Protein AF-A0A423VP56-F1 (afdb_monomer_lite)

Sequence (211 aa):
MNRHFRGPAHGLPIESIESDYSKVLSWGFGVILKESWRARIIEDNLLLRKTYSFVQWRRDTRLLKAFIDRHKARVCRHLAMQGPPAYLQDGDLGSCARCPTDYYIHVDWERGIVKLDVYQQLGKCRSTGDWDWGAINHHARYTPRILVHEPGFIRHRWSIGDQVTIEPGGQWAGTIPSYDPGQTGHGPRFPPGQYPPDRSINEYSAVRKNF

Organism: NCBI:txid1230097

pLDDT: mean 78.58, std 19.21, range [34.0, 97.19]

Radius of gyration: 19.1 Å; chains: 1; bounding box: 56×44×53 Å

Structure (mmCIF, N/CA/C/O backbone):
data_AF-A0A423VP56-F1
#
_entry.id   AF-A0A423VP56-F1
#
loop_
_atom_site.group_PDB
_atom_site.id
_atom_site.type_symbol
_atom_site.label_atom_id
_atom_site.label_alt_id
_atom_site.label_comp_id
_atom_site.label_asym_id
_atom_site.label_entity_id
_atom_site.label_seq_id
_atom_site.pdbx_PDB_ins_code
_atom_site.Cartn_x
_atom_site.Cartn_y
_atom_site.Cartn_z
_atom_site.occupancy
_atom_site.B_iso_or_equiv
_atom_site.auth_seq_id
_atom_site.auth_comp_id
_atom_site.auth_asym_id
_atom_site.auth_atom_id
_atom_site.pdbx_PDB_model_num
ATOM 1 N N . MET A 1 1 ? 2.434 1.819 31.073 1.00 47.44 1 MET A N 1
ATOM 2 C CA . MET A 1 1 ? 2.105 3.253 31.237 1.00 47.44 1 MET A CA 1
ATOM 3 C C . MET A 1 1 ? 1.661 3.763 29.873 1.00 47.44 1 MET A C 1
ATOM 5 O O . MET A 1 1 ? 2.441 3.740 28.936 1.00 47.44 1 MET A O 1
ATOM 9 N N . ASN A 1 2 ? 0.382 4.103 29.756 1.00 52.47 2 ASN A N 1
ATOM 10 C CA . ASN A 1 2 ? -0.393 4.156 28.515 1.00 52.47 2 ASN A CA 1
ATOM 11 C C . ASN A 1 2 ? -0.648 5.619 28.104 1.00 52.47 2 ASN A C 1
ATOM 13 O O . ASN A 1 2 ? -1.774 6.108 28.158 1.00 52.47 2 ASN A O 1
ATOM 17 N N . ARG A 1 3 ? 0.424 6.371 27.813 1.00 51.84 3 ARG A N 1
ATOM 18 C CA . ARG A 1 3 ? 0.322 7.825 27.568 1.00 51.84 3 ARG A CA 1
ATOM 19 C C . ARG A 1 3 ? -0.454 8.152 26.289 1.00 51.84 3 ARG A C 1
ATOM 21 O O . ARG A 1 3 ? -1.209 9.114 26.298 1.00 51.84 3 ARG A 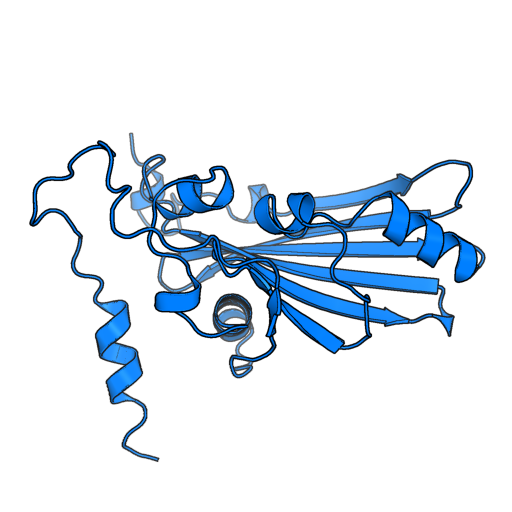O 1
ATOM 28 N N . HIS A 1 4 ? -0.408 7.274 25.291 1.00 54.69 4 HIS A N 1
ATOM 29 C CA . HIS A 1 4 ? -1.161 7.357 24.033 1.00 54.69 4 HIS A CA 1
ATOM 30 C C . HIS A 1 4 ? -2.687 7.375 24.171 1.00 54.69 4 HIS A C 1
ATOM 32 O O . HIS A 1 4 ? -3.378 7.682 23.210 1.00 54.69 4 HIS A O 1
ATOM 38 N N . PHE A 1 5 ? -3.221 7.118 25.367 1.00 53.62 5 PHE A N 1
ATOM 39 C CA . PHE A 1 5 ? -4.653 7.208 25.659 1.00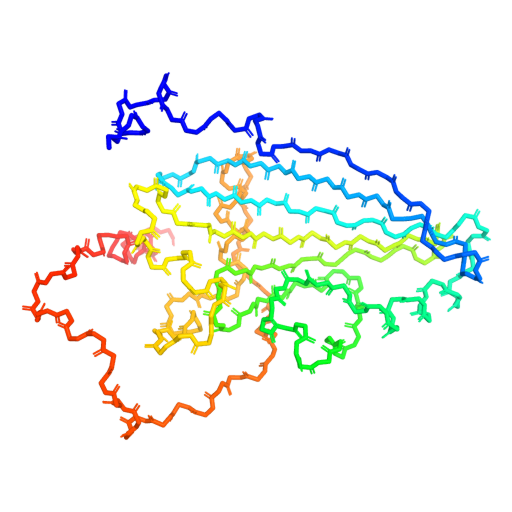 53.62 5 PHE A CA 1
ATOM 40 C C . PHE A 1 5 ? -5.119 8.584 26.142 1.00 53.62 5 PHE A C 1
ATOM 42 O O . PHE A 1 5 ? -6.311 8.775 26.362 1.00 53.62 5 PHE A O 1
ATOM 49 N N . ARG A 1 6 ? -4.215 9.548 26.350 1.00 59.06 6 ARG A N 1
ATOM 50 C CA . ARG A 1 6 ? -4.570 10.867 26.908 1.00 59.06 6 ARG A CA 1
ATOM 51 C C . ARG A 1 6 ? -4.972 11.894 25.838 1.00 59.06 6 ARG A C 1
ATOM 53 O O . ARG A 1 6 ? -4.868 13.093 26.064 1.00 59.06 6 ARG A O 1
ATOM 60 N N . GLY A 1 7 ? -5.443 11.424 24.686 1.00 54.69 7 GLY A N 1
ATOM 61 C CA . GLY A 1 7 ? -5.866 12.268 23.573 1.00 54.69 7 GLY A CA 1
ATOM 62 C C . GLY A 1 7 ? -4.729 12.647 22.614 1.00 54.69 7 GLY A C 1
ATOM 63 O O . GLY A 1 7 ? -3.591 12.201 22.790 1.00 54.69 7 GLY A O 1
ATOM 64 N N . PRO A 1 8 ? -5.029 13.470 21.592 1.00 54.09 8 PRO A N 1
ATOM 65 C CA . PRO A 1 8 ? -4.121 13.769 20.479 1.00 54.09 8 PRO A CA 1
ATOM 66 C C . PRO A 1 8 ? -2.743 14.284 20.916 1.00 54.09 8 PRO A C 1
ATOM 68 O O . PRO A 1 8 ? -1.738 13.924 20.319 1.00 54.09 8 PRO A O 1
ATOM 71 N N . ALA A 1 9 ? -2.682 15.048 22.014 1.00 61.19 9 ALA A N 1
ATOM 72 C CA . ALA A 1 9 ? -1.444 15.608 22.567 1.00 61.19 9 ALA A CA 1
ATOM 73 C C . ALA A 1 9 ? -0.488 14.567 23.187 1.00 61.19 9 ALA A C 1
ATOM 75 O O . ALA A 1 9 ? 0.643 14.891 23.546 1.00 61.19 9 ALA A O 1
ATOM 76 N N . HIS A 1 10 ? -0.940 13.325 23.362 1.00 65.12 10 HIS A N 1
ATOM 77 C CA . HIS A 1 10 ? -0.156 12.262 23.984 1.00 65.12 10 HIS A CA 1
ATOM 78 C C . HIS A 1 10 ? -0.120 10.968 23.167 1.00 65.12 10 HIS A C 1
ATOM 80 O O . HIS A 1 10 ? 0.494 9.998 23.618 1.00 65.12 10 HIS A O 1
ATOM 86 N N . GLY A 1 11 ? -0.772 10.956 21.999 1.00 70.12 11 GLY A N 1
ATOM 87 C CA . GLY A 1 11 ? -0.756 9.866 21.029 1.00 70.12 11 GLY A CA 1
ATOM 88 C C . GLY A 1 11 ? 0.626 9.628 20.421 1.00 70.12 11 GLY A C 1
ATOM 89 O O . GLY A 1 11 ? 1.574 10.375 20.654 1.00 70.12 11 GLY A O 1
ATOM 90 N N . LEU A 1 12 ? 0.738 8.557 19.636 1.00 73.88 12 LEU A N 1
ATOM 91 C CA . LEU A 1 12 ? 1.920 8.316 18.815 1.00 73.88 12 LEU A CA 1
ATOM 92 C C . LEU A 1 12 ? 2.064 9.488 17.819 1.00 73.88 12 LEU A C 1
ATOM 94 O O . LEU A 1 12 ? 1.123 9.708 17.054 1.00 73.88 12 LEU A O 1
ATOM 98 N N . PRO A 1 13 ? 3.183 10.239 17.818 1.00 84.31 13 PRO A N 1
ATOM 99 C CA . PRO A 1 13 ? 3.368 11.335 16.873 1.00 84.31 13 PRO A CA 1
ATOM 100 C C . PRO A 1 13 ? 3.409 10.750 15.464 1.00 84.31 13 PRO A C 1
ATOM 102 O O . PRO A 1 13 ? 4.300 9.959 15.142 1.00 84.31 13 PRO A O 1
ATOM 105 N N . ILE A 1 14 ? 2.409 11.073 14.646 1.00 87.75 14 ILE A N 1
ATOM 106 C CA . ILE A 1 14 ? 2.232 10.505 13.303 1.00 87.75 14 ILE A CA 1
ATOM 107 C C . ILE A 1 14 ? 3.478 10.773 12.459 1.00 87.75 14 ILE A C 1
ATOM 109 O O . ILE A 1 14 ? 3.959 9.882 11.763 1.00 87.75 14 ILE A O 1
ATOM 113 N N . GLU A 1 15 ? 4.057 11.957 12.628 1.00 89.12 15 GLU A N 1
ATOM 114 C CA . GLU A 1 15 ? 5.255 12.444 11.950 1.00 89.12 15 GLU A CA 1
ATOM 115 C C . GLU A 1 15 ? 6.477 11.556 12.218 1.00 89.12 15 GLU A C 1
ATOM 117 O O . GLU A 1 15 ? 7.404 11.527 11.417 1.00 89.12 15 GLU A O 1
ATOM 122 N N . SER A 1 16 ? 6.485 10.804 13.326 1.00 88.94 16 SER A N 1
ATOM 123 C CA . SER A 1 16 ? 7.549 9.835 13.621 1.00 88.94 16 SER A CA 1
ATOM 124 C C . SER A 1 16 ? 7.439 8.530 12.824 1.00 88.94 16 SER A C 1
ATOM 126 O O . SER A 1 16 ? 8.424 7.800 12.719 1.00 88.94 16 SER A O 1
ATOM 128 N N . ILE A 1 17 ? 6.257 8.218 12.275 1.00 90.62 17 ILE A N 1
ATOM 129 C CA . ILE A 1 17 ? 6.044 7.076 11.372 1.00 90.62 17 ILE A CA 1
ATOM 130 C C . ILE A 1 17 ? 6.319 7.476 9.922 1.00 90.62 17 ILE A C 1
ATOM 132 O O . ILE A 1 17 ? 6.736 6.641 9.115 1.00 90.62 17 ILE A O 1
ATOM 136 N N . GLU A 1 18 ? 6.029 8.729 9.570 1.00 94.50 18 GLU A N 1
ATOM 137 C CA . GLU A 1 18 ? 6.185 9.205 8.204 1.00 94.50 18 GLU A CA 1
ATOM 138 C C . GLU A 1 18 ? 7.654 9.236 7.796 1.00 94.50 18 GLU A C 1
ATOM 140 O O . GLU A 1 18 ? 8.545 9.632 8.545 1.00 94.50 18 GLU A O 1
ATOM 145 N N . SER A 1 19 ? 7.920 8.771 6.583 1.00 96.25 19 SER A N 1
ATOM 146 C CA . SER A 1 19 ? 9.278 8.662 6.074 1.00 96.25 19 SER A CA 1
ATOM 147 C C . SER A 1 19 ? 9.263 8.726 4.560 1.00 96.25 19 SER A C 1
ATOM 149 O O . SER A 1 19 ? 8.328 8.237 3.927 1.00 96.25 19 SER A O 1
ATOM 151 N N . ASP A 1 20 ? 10.305 9.314 3.987 1.00 96.00 20 ASP A N 1
ATOM 152 C CA . ASP A 1 20 ? 10.588 9.273 2.561 1.00 96.00 20 ASP A CA 1
ATOM 153 C C . ASP A 1 20 ? 11.997 8.715 2.376 1.00 96.00 20 ASP A C 1
ATOM 155 O O . ASP A 1 20 ? 12.965 9.182 2.978 1.00 96.00 20 ASP A O 1
ATOM 159 N N . TYR A 1 21 ? 12.113 7.693 1.541 1.00 93.88 21 TYR A N 1
ATOM 160 C CA . TYR A 1 21 ? 13.345 6.960 1.320 1.00 93.88 21 TYR A CA 1
ATOM 161 C C . TYR A 1 21 ? 13.565 6.736 -0.174 1.00 93.88 21 TYR A C 1
ATOM 163 O O . TYR A 1 21 ? 12.638 6.458 -0.931 1.00 93.88 21 TYR A O 1
ATOM 171 N N . SER A 1 22 ? 14.812 6.846 -0.626 1.00 93.25 22 SER A N 1
ATOM 172 C CA . SER A 1 22 ? 15.186 6.552 -2.008 1.00 93.25 22 SER A CA 1
ATOM 173 C C . SER A 1 22 ? 16.448 5.708 -2.022 1.00 93.25 22 SER A C 1
ATOM 175 O O . SER A 1 22 ? 17.448 6.054 -1.395 1.00 93.25 22 SER A O 1
ATOM 177 N N . LYS A 1 23 ? 16.414 4.605 -2.766 1.00 91.88 23 LYS A N 1
ATOM 178 C CA . LYS A 1 23 ? 17.522 3.662 -2.893 1.00 91.88 23 LYS A CA 1
ATOM 179 C C . LYS A 1 23 ? 17.664 3.198 -4.329 1.00 91.88 23 LYS A C 1
ATOM 181 O O . LYS A 1 23 ? 16.705 2.753 -4.954 1.00 91.88 23 LYS A O 1
ATOM 186 N N . VAL A 1 24 ? 18.890 3.228 -4.837 1.00 89.44 24 VAL A N 1
ATOM 187 C CA . VAL A 1 24 ? 19.222 2.563 -6.099 1.00 89.44 24 VAL A CA 1
ATOM 188 C C . VAL A 1 24 ? 19.263 1.056 -5.843 1.00 89.44 24 VAL A C 1
ATOM 190 O O . VAL A 1 24 ? 20.036 0.579 -5.010 1.00 89.44 24 VAL A O 1
ATOM 193 N N . LEU A 1 25 ? 18.398 0.301 -6.520 1.00 83.50 25 LEU A N 1
ATOM 194 C CA . LEU A 1 25 ? 18.298 -1.146 -6.386 1.00 83.50 25 LEU A CA 1
ATOM 195 C C . LEU A 1 25 ? 19.003 -1.839 -7.550 1.00 83.50 25 LEU A C 1
ATOM 197 O O . LEU A 1 25 ? 18.586 -1.736 -8.699 1.00 83.50 25 LEU A O 1
ATOM 201 N N . SER A 1 26 ? 20.031 -2.616 -7.199 1.00 66.62 26 SER A N 1
ATOM 202 C CA . SER A 1 26 ? 20.801 -3.499 -8.078 1.00 66.62 26 SER A CA 1
ATOM 203 C C . SER A 1 26 ? 21.486 -2.810 -9.264 1.00 66.62 26 SER A C 1
ATOM 205 O O . SER A 1 26 ? 20.856 -2.370 -10.228 1.00 66.62 26 SER A O 1
ATOM 207 N N . TRP A 1 27 ? 22.820 -2.843 -9.243 1.00 71.50 27 TRP A N 1
ATOM 208 C CA . TRP A 1 27 ? 23.688 -2.359 -10.321 1.00 71.50 27 TRP A CA 1
ATOM 209 C C . TRP A 1 27 ? 23.368 -2.976 -11.699 1.00 71.50 27 TRP A C 1
ATOM 211 O O . TRP A 1 27 ? 23.716 -2.383 -12.713 1.00 71.50 27 TRP A O 1
ATOM 221 N N . GLY A 1 28 ? 22.668 -4.118 -11.759 1.00 82.81 28 GLY A N 1
ATOM 222 C CA . GLY A 1 28 ? 22.312 -4.788 -13.016 1.00 82.81 28 GLY A CA 1
ATOM 223 C C . GLY A 1 28 ? 20.978 -4.378 -13.656 1.00 82.81 28 GLY A C 1
ATOM 224 O O . GLY A 1 28 ? 20.823 -4.556 -14.858 1.00 82.81 28 GLY A O 1
ATOM 225 N N . PHE A 1 29 ? 20.013 -3.838 -12.900 1.00 89.00 29 PHE A N 1
ATOM 226 C CA . PHE A 1 29 ? 18.681 -3.502 -13.447 1.00 89.00 29 PHE A CA 1
ATOM 227 C C . PHE A 1 29 ? 18.492 -2.003 -13.700 1.00 89.00 29 PHE A C 1
ATOM 229 O O . PHE A 1 29 ? 17.653 -1.612 -14.516 1.00 89.00 29 PHE A O 1
ATOM 236 N N . GL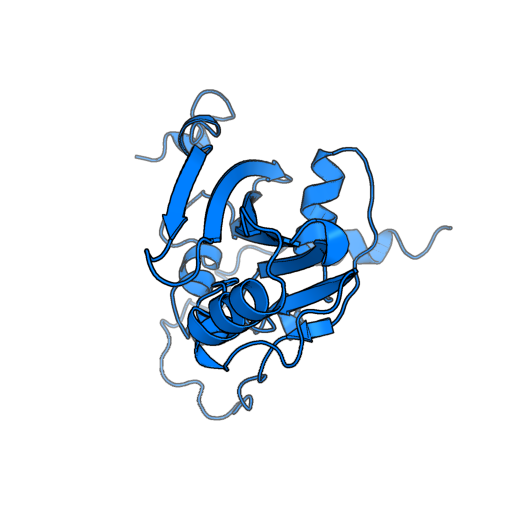Y A 1 30 ? 19.259 -1.153 -13.008 1.00 93.62 30 GLY A N 1
ATOM 237 C CA . GLY A 1 30 ? 19.093 0.296 -13.109 1.00 93.62 30 GLY A CA 1
ATOM 238 C C . GLY A 1 30 ? 17.733 0.772 -12.587 1.00 93.62 30 GLY A C 1
ATOM 239 O O . GLY A 1 30 ? 17.145 1.697 -13.141 1.00 93.62 30 GLY A O 1
ATOM 240 N N . VAL A 1 31 ? 17.192 0.114 -11.562 1.00 94.88 31 VAL A N 1
ATOM 241 C CA . VAL A 1 31 ? 15.911 0.500 -10.966 1.00 94.88 31 VAL A CA 1
ATOM 242 C C . VAL A 1 31 ? 16.174 1.315 -9.709 1.00 94.88 31 VAL A C 1
ATOM 244 O O . VAL A 1 31 ? 16.936 0.918 -8.832 1.00 94.88 31 VAL A O 1
ATOM 247 N N . ILE A 1 32 ? 15.533 2.469 -9.606 1.00 95.12 32 ILE A N 1
ATOM 248 C CA . ILE A 1 32 ? 15.508 3.292 -8.402 1.00 95.12 32 ILE A CA 1
ATOM 249 C C . ILE A 1 32 ? 14.200 2.981 -7.684 1.00 95.12 32 ILE A C 1
ATOM 251 O O . ILE A 1 32 ? 13.129 3.171 -8.257 1.00 95.12 32 ILE A O 1
ATOM 255 N N . LEU A 1 33 ? 14.284 2.513 -6.441 1.00 94.44 33 LEU A N 1
ATOM 256 C CA . LEU A 1 33 ? 13.133 2.439 -5.553 1.00 94.44 33 LEU A CA 1
ATOM 257 C C . LEU A 1 33 ? 13.025 3.746 -4.781 1.00 94.44 33 LEU A C 1
ATOM 259 O O . LEU A 1 33 ? 13.952 4.131 -4.070 1.00 94.44 33 LEU A O 1
ATOM 263 N N . LYS A 1 34 ? 11.867 4.385 -4.880 1.00 95.75 34 LYS A N 1
ATOM 264 C CA . LYS A 1 34 ? 11.429 5.422 -3.953 1.00 95.75 34 LYS A CA 1
ATOM 265 C C . LYS A 1 34 ? 10.318 4.845 -3.093 1.00 95.75 34 LYS A C 1
ATOM 267 O O . LYS A 1 34 ? 9.411 4.207 -3.617 1.00 95.75 34 LYS A O 1
ATOM 272 N N . GLU A 1 35 ? 10.399 5.052 -1.797 1.00 95.44 35 GLU A N 1
ATOM 273 C CA . GLU A 1 35 ? 9.433 4.583 -0.818 1.00 95.44 35 GLU A CA 1
ATOM 274 C C . GLU A 1 35 ? 8.968 5.778 0.011 1.00 95.44 35 GLU A C 1
ATOM 276 O O . GLU A 1 35 ? 9.793 6.577 0.448 1.00 95.44 35 GLU A O 1
ATOM 281 N N . SER A 1 36 ? 7.661 5.924 0.206 1.00 97.00 36 SER A N 1
ATOM 282 C CA . SER A 1 36 ? 7.105 6.947 1.093 1.00 97.00 36 SER A CA 1
ATOM 283 C C . SER A 1 36 ? 6.027 6.372 1.991 1.00 97.00 36 SER A C 1
ATOM 285 O O . SER A 1 36 ? 5.221 5.540 1.573 1.00 97.00 36 SER A O 1
ATOM 287 N N . TRP A 1 37 ? 6.051 6.763 3.259 1.00 96.88 37 TRP A N 1
ATOM 288 C CA . TRP A 1 37 ? 5.147 6.289 4.299 1.00 96.88 37 TRP A CA 1
ATOM 289 C C . TRP A 1 37 ? 4.348 7.469 4.816 1.00 96.88 37 TRP A C 1
ATOM 291 O O . TRP A 1 37 ? 4.923 8.498 5.170 1.00 96.88 37 TRP A O 1
ATOM 301 N N . ARG A 1 38 ? 3.027 7.326 4.849 1.00 96.88 38 ARG A N 1
ATOM 302 C CA . ARG A 1 38 ? 2.107 8.317 5.408 1.00 96.88 38 ARG A CA 1
ATOM 303 C C . ARG A 1 38 ? 1.173 7.626 6.374 1.00 96.88 38 ARG A C 1
ATOM 305 O O . ARG A 1 38 ? 0.687 6.537 6.072 1.00 96.88 38 ARG A O 1
ATOM 312 N N . ALA A 1 39 ? 0.922 8.240 7.516 1.00 95.00 39 ALA A N 1
ATOM 313 C CA . ALA A 1 39 ? 0.116 7.638 8.569 1.00 95.00 39 ALA A CA 1
ATOM 314 C C . ALA A 1 39 ? -1.026 8.568 8.970 1.00 95.00 39 ALA A C 1
ATOM 316 O O . ALA A 1 39 ? -0.924 9.784 8.852 1.00 95.00 39 ALA A O 1
ATOM 317 N N . ARG A 1 40 ? -2.149 7.990 9.399 1.00 93.00 40 ARG A N 1
ATOM 318 C CA . ARG A 1 40 ? -3.344 8.738 9.808 1.00 93.00 40 ARG A CA 1
ATOM 319 C C . ARG A 1 40 ? -4.100 7.989 10.887 1.00 93.00 40 ARG A C 1
ATOM 321 O O . ARG A 1 40 ? -4.076 6.763 10.910 1.00 93.00 40 ARG A O 1
ATOM 328 N N . ILE A 1 41 ? -4.811 8.722 11.737 1.00 90.62 41 ILE A N 1
ATOM 329 C CA . ILE A 1 41 ? -5.760 8.140 12.687 1.00 90.62 41 ILE A CA 1
ATOM 330 C C . ILE A 1 41 ? -7.171 8.479 12.211 1.00 90.62 41 ILE A C 1
ATOM 332 O O . ILE A 1 41 ? -7.512 9.652 12.090 1.00 90.62 41 ILE A O 1
ATOM 336 N N . ILE A 1 42 ? -7.975 7.456 11.928 1.00 90.19 42 ILE A N 1
ATOM 337 C CA . ILE A 1 42 ? -9.369 7.589 11.487 1.00 90.19 42 ILE A CA 1
ATOM 338 C C . ILE A 1 42 ? -10.214 6.696 12.388 1.00 90.19 42 ILE A C 1
ATOM 340 O O . ILE A 1 42 ? -9.953 5.497 12.478 1.00 90.19 42 ILE A O 1
ATOM 344 N N . GLU A 1 43 ? -11.192 7.284 13.084 1.00 88.94 43 GLU A N 1
ATOM 345 C CA . GLU A 1 43 ? -12.067 6.568 14.031 1.00 88.94 43 GLU A CA 1
ATOM 346 C C . GLU A 1 43 ? -11.256 5.693 15.005 1.00 88.94 43 GLU A C 1
ATOM 348 O O . GLU A 1 43 ? -11.458 4.482 15.115 1.00 88.94 43 GLU A O 1
ATOM 353 N N . ASP A 1 44 ? -10.252 6.295 15.644 1.00 86.19 44 ASP A N 1
ATOM 354 C CA . ASP A 1 44 ? -9.295 5.646 16.547 1.00 86.19 44 ASP A CA 1
ATOM 355 C C . ASP A 1 44 ? -8.420 4.542 15.947 1.00 86.19 44 ASP A C 1
ATOM 357 O O . ASP A 1 44 ? -7.653 3.931 16.684 1.00 86.19 44 ASP A O 1
ATOM 361 N N . ASN A 1 45 ? -8.484 4.273 14.645 1.00 88.44 45 ASN A N 1
ATOM 362 C CA . ASN A 1 45 ? -7.620 3.297 13.994 1.00 88.44 45 ASN A CA 1
ATOM 363 C C . ASN A 1 45 ? -6.427 3.997 13.349 1.00 88.44 45 ASN A C 1
ATOM 365 O O . ASN A 1 45 ? -6.601 4.967 12.615 1.00 88.44 45 ASN A O 1
ATOM 369 N N . LEU A 1 46 ? -5.221 3.479 13.575 1.00 91.31 46 LEU A N 1
ATOM 370 C CA . LEU A 1 46 ? -4.032 3.887 12.839 1.00 91.31 46 LEU A CA 1
ATOM 371 C C . LEU A 1 46 ? -4.027 3.200 11.478 1.00 91.31 46 LEU A C 1
ATOM 373 O O . LEU A 1 46 ? -3.957 1.973 11.379 1.00 91.31 46 LEU A O 1
ATOM 377 N N . LEU A 1 47 ? -4.063 4.008 10.430 1.00 94.56 47 LEU A N 1
ATOM 378 C CA . LEU A 1 47 ? -3.871 3.576 9.062 1.00 94.56 47 LEU A CA 1
ATOM 379 C C . LEU A 1 47 ? -2.494 4.028 8.575 1.00 94.56 47 LEU A C 1
ATOM 381 O O . LEU A 1 47 ? -2.005 5.101 8.930 1.00 94.56 47 LEU A O 1
ATOM 385 N N . LEU A 1 48 ? -1.883 3.207 7.729 1.00 96.06 48 LEU A N 1
ATOM 386 C CA . LEU A 1 48 ? -0.586 3.446 7.114 1.00 96.06 48 LEU A CA 1
ATOM 387 C C . LEU A 1 48 ? -0.701 3.237 5.606 1.00 96.06 48 LEU A C 1
ATOM 389 O O . LEU A 1 48 ? -1.109 2.164 5.161 1.00 96.06 48 LEU A O 1
ATOM 393 N N . ARG A 1 49 ? -0.294 4.235 4.823 1.00 97.19 49 ARG A N 1
ATOM 394 C CA . ARG A 1 49 ? -0.090 4.115 3.381 1.00 97.19 49 ARG A CA 1
ATOM 395 C C . ARG A 1 49 ? 1.401 4.058 3.087 1.00 97.19 49 ARG A C 1
ATOM 397 O O . ARG A 1 49 ? 2.131 4.984 3.435 1.00 97.19 49 ARG A O 1
ATOM 404 N N . LYS A 1 50 ? 1.842 2.996 2.420 1.00 96.44 50 LYS A N 1
ATOM 405 C CA . LYS A 1 50 ? 3.192 2.874 1.863 1.00 96.44 50 LYS A CA 1
ATOM 406 C C . LYS A 1 50 ? 3.108 2.969 0.353 1.00 96.44 50 LYS A C 1
ATOM 408 O O . LYS A 1 50 ? 2.390 2.187 -0.259 1.00 96.44 50 LYS A O 1
ATOM 413 N N . THR A 1 51 ? 3.855 3.880 -0.242 1.00 96.25 51 THR A N 1
ATOM 414 C CA . THR A 1 51 ? 3.955 4.009 -1.692 1.00 96.25 51 THR A CA 1
ATOM 415 C C . THR A 1 51 ? 5.339 3.552 -2.117 1.00 96.25 51 THR A C 1
ATOM 417 O O . THR A 1 51 ? 6.335 4.183 -1.773 1.00 96.25 51 THR A O 1
ATOM 420 N N . TYR A 1 52 ? 5.409 2.469 -2.882 1.00 94.81 52 TYR A N 1
ATOM 421 C CA . TYR A 1 52 ? 6.624 2.030 -3.562 1.00 94.81 52 TYR A CA 1
ATOM 422 C C . TYR A 1 52 ? 6.591 2.553 -4.991 1.00 94.81 52 TYR A C 1
ATOM 424 O O . TYR A 1 52 ? 5.592 2.387 -5.675 1.00 94.81 52 TYR A O 1
ATOM 432 N N . SER A 1 53 ? 7.669 3.163 -5.464 1.00 95.38 53 SER A N 1
ATOM 433 C CA . SER A 1 53 ? 7.813 3.637 -6.838 1.00 95.38 53 SER A CA 1
ATOM 434 C C . SER A 1 53 ? 9.116 3.102 -7.408 1.00 95.38 53 SER A C 1
ATOM 436 O O . SER A 1 53 ? 10.205 3.486 -6.979 1.00 95.38 53 SER A O 1
ATOM 438 N N . PHE A 1 54 ? 8.995 2.188 -8.360 1.00 95.00 54 PHE A N 1
ATOM 439 C CA . PHE A 1 54 ? 10.096 1.586 -9.090 1.00 95.00 54 PHE A CA 1
ATOM 440 C C . PHE A 1 54 ? 10.274 2.351 -10.396 1.00 95.00 54 PHE A C 1
ATOM 442 O O . PHE A 1 54 ? 9.395 2.328 -11.254 1.00 95.00 54 PHE A O 1
ATOM 449 N N . VAL A 1 55 ? 11.403 3.039 -10.537 1.00 96.19 55 VAL A N 1
ATOM 450 C CA . VAL A 1 55 ? 11.711 3.864 -11.709 1.00 96.19 55 VAL A CA 1
ATOM 451 C C . VAL A 1 55 ? 12.925 3.294 -12.417 1.00 96.19 55 VAL A C 1
ATOM 453 O O . VAL A 1 55 ? 14.000 3.207 -11.825 1.00 96.19 55 VAL A O 1
ATOM 456 N N . GLN A 1 56 ? 12.783 2.941 -13.690 1.00 95.81 56 GLN A N 1
ATOM 457 C CA . GLN A 1 56 ? 13.913 2.540 -14.517 1.00 95.81 56 GLN A CA 1
ATOM 458 C C . GLN A 1 56 ? 14.485 3.776 -15.221 1.00 95.81 56 GLN A C 1
ATOM 460 O O . GLN A 1 56 ? 13.849 4.380 -16.080 1.00 95.81 56 GLN A O 1
ATOM 465 N N . TRP A 1 57 ? 15.699 4.173 -14.839 1.00 93.12 57 TRP A N 1
ATOM 466 C CA . TRP A 1 57 ? 16.326 5.435 -15.265 1.00 93.12 57 TRP A CA 1
ATOM 467 C C . TRP A 1 57 ? 16.572 5.587 -16.778 1.00 93.12 57 TRP A C 1
ATOM 469 O O . TRP A 1 57 ? 16.628 6.707 -17.277 1.00 93.12 57 TRP A O 1
ATOM 479 N N . ARG A 1 58 ? 16.696 4.478 -17.513 1.00 94.19 58 ARG A N 1
ATOM 480 C CA . ARG A 1 58 ? 16.822 4.408 -18.980 1.00 94.19 58 ARG A CA 1
ATOM 481 C C . ARG A 1 58 ? 15.494 4.093 -19.681 1.00 94.19 58 ARG A C 1
ATOM 483 O O . ARG A 1 58 ? 15.493 3.905 -20.891 1.00 94.19 58 ARG A O 1
ATOM 490 N N . ARG A 1 59 ? 14.385 4.018 -18.934 1.00 94.38 59 ARG A N 1
ATOM 491 C CA . ARG A 1 59 ? 13.053 3.599 -19.402 1.00 94.38 59 ARG A CA 1
ATOM 492 C C . ARG A 1 59 ? 13.033 2.211 -20.054 1.00 94.38 59 ARG A C 1
ATOM 494 O O . ARG A 1 59 ? 12.207 1.928 -20.914 1.00 94.38 59 ARG A O 1
ATOM 501 N N . ASP A 1 60 ? 13.930 1.323 -19.628 1.00 94.31 60 ASP A N 1
ATOM 502 C CA . ASP A 1 60 ? 13.926 -0.074 -20.065 1.00 94.31 60 ASP A CA 1
ATOM 503 C C . ASP A 1 60 ? 12.848 -0.860 -19.305 1.00 94.31 60 ASP A C 1
ATOM 505 O O . ASP A 1 60 ? 13.042 -1.335 -18.181 1.00 94.31 60 ASP A O 1
ATOM 509 N N . THR A 1 61 ? 11.682 -0.987 -19.930 1.00 92.81 61 THR A N 1
ATOM 510 C CA . THR A 1 61 ? 10.519 -1.679 -19.362 1.00 92.81 61 THR A CA 1
ATOM 511 C C . THR A 1 61 ? 10.749 -3.172 -19.166 1.00 92.81 61 THR A C 1
ATOM 513 O O . THR A 1 61 ? 10.171 -3.759 -18.250 1.00 92.81 61 THR A O 1
ATOM 516 N N . ARG A 1 62 ? 11.623 -3.797 -19.968 1.00 92.75 62 ARG A N 1
ATOM 517 C CA . ARG A 1 62 ? 11.947 -5.224 -19.840 1.00 92.75 62 ARG A CA 1
ATOM 518 C C . ARG A 1 62 ? 12.732 -5.469 -18.561 1.00 92.75 62 ARG A C 1
ATOM 520 O O . ARG A 1 62 ? 12.385 -6.371 -17.799 1.00 92.75 62 ARG A O 1
ATOM 527 N N . LEU A 1 63 ? 13.742 -4.638 -18.295 1.00 93.25 63 LEU A N 1
ATOM 528 C CA . LEU A 1 63 ? 14.506 -4.705 -17.049 1.00 93.25 63 LEU A CA 1
ATOM 529 C C . LEU A 1 63 ? 13.646 -4.369 -15.832 1.00 93.25 63 LEU A C 1
ATOM 531 O O . LEU A 1 63 ? 13.777 -5.034 -14.806 1.00 93.25 63 LEU A O 1
ATOM 535 N N . LEU A 1 64 ? 12.747 -3.386 -15.942 1.00 92.38 64 LEU A N 1
ATOM 536 C CA . LEU A 1 64 ? 11.819 -3.054 -14.861 1.00 92.38 64 LEU A CA 1
ATOM 537 C C . LEU A 1 64 ? 10.888 -4.225 -14.535 1.00 92.38 64 LEU A C 1
ATOM 539 O O . LEU A 1 64 ? 10.760 -4.601 -13.372 1.00 92.38 64 LEU A O 1
ATOM 543 N N . LYS A 1 65 ? 10.285 -4.842 -15.556 1.00 90.00 65 LYS A N 1
ATOM 544 C CA . LYS A 1 65 ? 9.415 -6.008 -15.384 1.00 90.00 65 LYS A CA 1
ATOM 545 C C . LYS A 1 65 ? 10.173 -7.177 -14.752 1.00 90.00 65 LYS A C 1
ATOM 547 O O . LYS A 1 65 ? 9.756 -7.678 -13.714 1.00 90.00 65 LYS A O 1
ATOM 552 N N . ALA A 1 66 ? 11.346 -7.517 -15.289 1.00 90.00 66 ALA A N 1
ATOM 553 C CA . ALA A 1 66 ? 12.201 -8.568 -14.736 1.00 90.00 66 ALA A CA 1
ATOM 554 C C . ALA A 1 66 ? 12.621 -8.283 -13.283 1.00 90.00 66 ALA A C 1
ATOM 556 O O . ALA A 1 66 ? 12.692 -9.196 -12.456 1.00 90.00 66 ALA A O 1
ATOM 557 N N . PHE A 1 67 ? 12.888 -7.016 -12.951 1.00 90.50 67 PHE A N 1
ATOM 558 C CA . PHE A 1 67 ? 13.191 -6.604 -11.588 1.00 90.50 67 PHE A CA 1
ATOM 559 C C . PHE A 1 67 ? 12.009 -6.877 -10.652 1.00 90.50 67 PHE A C 1
ATOM 561 O O . PHE A 1 67 ? 12.211 -7.465 -9.585 1.00 90.50 67 PHE A O 1
ATOM 568 N N . ILE A 1 68 ? 10.798 -6.475 -11.043 1.00 87.81 68 ILE A N 1
ATOM 569 C CA . ILE A 1 68 ? 9.602 -6.627 -10.212 1.00 87.81 68 ILE A CA 1
ATOM 570 C C . ILE A 1 68 ? 9.227 -8.104 -10.045 1.00 87.81 68 ILE A C 1
ATOM 572 O O . ILE A 1 68 ? 9.016 -8.549 -8.913 1.00 87.81 68 ILE A O 1
ATOM 576 N N . ASP A 1 69 ? 9.253 -8.872 -11.136 1.00 84.25 69 ASP A N 1
ATOM 577 C CA . ASP A 1 69 ? 8.997 -10.316 -11.132 1.00 84.25 69 ASP A CA 1
ATOM 578 C C . ASP A 1 69 ? 9.957 -11.047 -10.177 1.00 84.25 69 ASP A C 1
ATOM 580 O O . ASP A 1 69 ? 9.559 -11.947 -9.432 1.00 84.25 69 ASP A O 1
ATOM 584 N N . ARG A 1 70 ? 11.227 -10.617 -10.138 1.00 85.25 70 ARG A N 1
ATOM 585 C CA . ARG A 1 70 ? 12.257 -11.195 -9.268 1.00 85.25 70 ARG A CA 1
ATOM 586 C C . ARG A 1 70 ? 12.114 -10.790 -7.802 1.00 85.25 70 ARG A C 1
ATOM 588 O O . ARG A 1 70 ? 12.277 -11.638 -6.926 1.00 85.25 70 ARG A O 1
ATOM 595 N N . HIS A 1 71 ? 11.885 -9.509 -7.517 1.00 80.88 71 HIS A N 1
ATOM 596 C CA . HIS A 1 71 ? 11.973 -8.985 -6.148 1.00 80.88 71 HIS A CA 1
ATOM 597 C C . HIS A 1 71 ? 10.653 -9.045 -5.380 1.00 80.88 71 HIS A C 1
ATOM 599 O O . HIS A 1 71 ? 10.702 -8.935 -4.157 1.00 80.88 71 HIS A O 1
ATOM 605 N N . LYS A 1 72 ? 9.522 -9.270 -6.070 1.00 77.12 72 LYS A N 1
ATOM 606 C CA . LYS A 1 72 ? 8.166 -9.404 -5.510 1.00 77.12 72 LYS A CA 1
ATOM 607 C C . LYS A 1 72 ? 7.857 -8.298 -4.499 1.00 77.12 72 LYS A C 1
ATOM 609 O O . LYS A 1 72 ? 8.131 -8.434 -3.305 1.00 77.12 72 LYS A O 1
ATOM 614 N N . ALA A 1 73 ? 7.276 -7.196 -4.972 1.00 73.44 73 ALA A N 1
ATOM 615 C CA . ALA A 1 73 ? 6.887 -6.098 -4.095 1.00 73.44 73 ALA A CA 1
ATOM 616 C C . ALA A 1 73 ? 6.032 -6.622 -2.923 1.00 73.44 73 ALA A C 1
ATOM 618 O O . ALA A 1 73 ? 5.033 -7.320 -3.109 1.00 73.44 73 ALA A O 1
ATOM 619 N N . ARG A 1 74 ? 6.477 -6.351 -1.692 1.00 81.44 74 ARG A N 1
ATOM 620 C CA . ARG A 1 74 ? 5.864 -6.914 -0.485 1.00 81.44 74 ARG A CA 1
ATOM 621 C C . ARG A 1 74 ? 4.677 -6.053 -0.064 1.00 81.44 74 ARG A C 1
ATOM 623 O O . ARG A 1 74 ? 4.842 -5.143 0.735 1.00 81.44 74 ARG A O 1
ATOM 630 N N . VAL A 1 75 ? 3.486 -6.378 -0.566 1.00 89.94 75 VAL A N 1
ATOM 631 C CA . VAL A 1 75 ? 2.225 -5.777 -0.090 1.00 89.94 75 VAL A CA 1
ATOM 632 C C . VAL A 1 75 ? 1.995 -6.121 1.385 1.00 89.94 75 VAL A C 1
ATOM 634 O O . VAL A 1 75 ? 1.890 -5.259 2.250 1.00 89.94 75 VAL A O 1
ATOM 637 N N . CYS A 1 76 ? 1.976 -7.414 1.694 1.00 90.31 76 CYS A N 1
ATOM 638 C CA . CYS A 1 76 ? 1.982 -7.924 3.057 1.00 90.31 76 CYS A CA 1
ATOM 639 C C . CYS A 1 76 ? 2.705 -9.271 3.087 1.00 90.31 76 CYS A C 1
ATOM 641 O O . CYS A 1 76 ? 3.013 -9.859 2.044 1.00 90.31 76 CYS A O 1
ATOM 643 N N . ARG A 1 77 ? 2.965 -9.789 4.290 1.00 87.81 77 ARG A N 1
ATOM 644 C CA . ARG A 1 77 ? 3.625 -11.087 4.449 1.00 87.81 77 ARG A CA 1
ATOM 645 C C . ARG A 1 77 ? 2.817 -12.217 3.805 1.00 87.81 77 ARG A C 1
ATOM 647 O O . ARG A 1 77 ? 3.417 -13.076 3.169 1.00 87.81 77 ARG A O 1
ATOM 654 N N . HIS A 1 78 ? 1.484 -12.198 3.920 1.00 86.00 78 HIS A N 1
ATOM 655 C CA . HIS A 1 78 ? 0.609 -13.243 3.370 1.00 86.00 78 HIS A CA 1
ATOM 656 C C . HIS A 1 78 ? 0.666 -13.320 1.846 1.00 86.00 78 HIS A C 1
ATOM 658 O O . HIS A 1 78 ? 0.761 -14.421 1.315 1.00 86.00 78 HIS A O 1
ATOM 664 N N . LEU A 1 79 ? 0.677 -12.173 1.162 1.00 86.25 79 LEU A N 1
ATOM 665 C CA . LEU A 1 79 ? 0.773 -12.121 -0.299 1.00 86.25 79 LEU A CA 1
ATOM 666 C C . LEU A 1 79 ? 2.194 -12.414 -0.793 1.00 86.25 79 LEU A C 1
ATOM 668 O O . LEU A 1 79 ? 2.361 -13.113 -1.784 1.00 86.25 79 LEU A O 1
ATOM 672 N N . ALA A 1 80 ? 3.231 -11.987 -0.064 1.00 82.12 80 ALA A N 1
ATOM 673 C CA . ALA A 1 80 ? 4.620 -12.269 -0.438 1.00 82.12 80 ALA A CA 1
ATOM 674 C C . ALA A 1 80 ? 4.934 -13.778 -0.524 1.00 82.12 80 ALA A C 1
ATOM 676 O O . ALA A 1 80 ? 5.790 -14.192 -1.309 1.00 82.12 80 ALA A O 1
ATOM 677 N N . MET A 1 81 ? 4.243 -14.604 0.271 1.00 60.38 81 MET A N 1
ATOM 678 C CA . MET A 1 81 ? 4.425 -16.060 0.283 1.00 60.38 81 MET A CA 1
ATOM 679 C C . MET A 1 81 ? 3.762 -16.777 -0.896 1.00 60.38 81 MET A C 1
ATOM 681 O O . MET A 1 81 ? 4.139 -17.904 -1.198 1.00 60.38 81 MET A O 1
ATOM 685 N N . GLN A 1 82 ? 2.794 -16.156 -1.567 1.00 65.94 82 GLN A N 1
ATOM 686 C CA . GLN A 1 82 ? 1.956 -16.830 -2.566 1.00 65.94 82 GLN A CA 1
ATOM 687 C C . GLN A 1 82 ? 2.467 -16.655 -4.002 1.00 65.94 82 GLN A C 1
ATOM 689 O O . GLN A 1 82 ? 1.835 -17.109 -4.948 1.00 65.94 82 GLN A O 1
ATOM 694 N N . GLY A 1 83 ? 3.650 -16.053 -4.156 1.00 56.12 83 GLY A N 1
ATOM 695 C CA . GLY A 1 83 ? 4.158 -15.635 -5.456 1.00 56.12 83 GLY A CA 1
ATOM 696 C C . GLY A 1 83 ? 3.700 -14.220 -5.803 1.00 56.12 83 GLY A C 1
ATOM 697 O O . GLY A 1 83 ? 2.934 -13.620 -5.052 1.00 56.12 83 GLY A O 1
ATOM 698 N N . PRO A 1 84 ? 4.227 -13.634 -6.889 1.00 52.84 84 PRO A N 1
ATOM 699 C CA . PRO A 1 84 ? 3.659 -12.391 -7.387 1.00 52.84 84 PRO A CA 1
ATOM 700 C C . PRO A 1 84 ? 2.167 -12.629 -7.676 1.00 52.84 84 PRO A C 1
ATOM 702 O O . PRO A 1 84 ? 1.828 -13.727 -8.136 1.00 52.84 84 PRO A O 1
ATOM 705 N N . PRO A 1 85 ? 1.274 -11.652 -7.425 1.00 56.56 85 PRO A N 1
ATOM 706 C CA . PRO A 1 85 ? -0.035 -11.701 -8.060 1.00 56.56 85 PRO A CA 1
ATOM 707 C C . PRO A 1 85 ? 0.213 -11.937 -9.550 1.00 56.56 85 PRO A C 1
ATOM 709 O O . PRO A 1 85 ? 1.114 -11.327 -10.138 1.00 56.56 85 PRO A O 1
ATOM 712 N N . ALA A 1 86 ? -0.492 -12.910 -10.128 1.00 54.66 86 ALA A N 1
ATOM 713 C CA . ALA A 1 86 ? -0.484 -13.068 -11.568 1.00 54.66 86 ALA A CA 1
ATOM 714 C C . ALA A 1 86 ? -0.855 -11.689 -12.130 1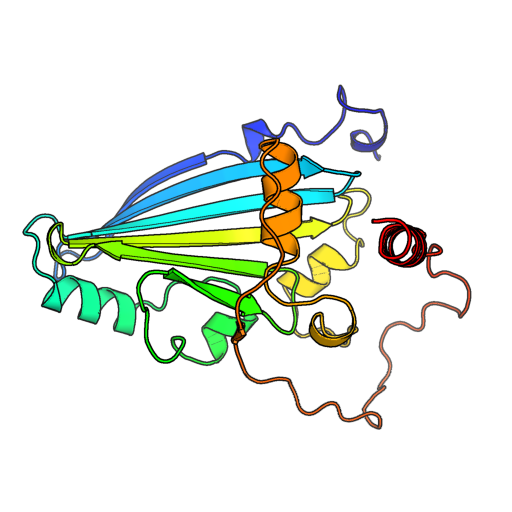.00 54.66 86 ALA A C 1
ATOM 716 O O . ALA A 1 86 ? -1.917 -11.191 -11.793 1.00 54.66 86 ALA A O 1
ATOM 717 N N . TYR A 1 87 ? 0.087 -11.087 -12.864 1.00 56.25 87 TYR A N 1
ATOM 718 C CA . TYR A 1 87 ? 0.079 -9.752 -13.473 1.00 56.25 87 TYR A CA 1
ATOM 719 C C . TYR A 1 87 ? -0.049 -8.525 -12.536 1.00 56.25 87 TYR A C 1
ATOM 721 O O . TYR A 1 87 ? -0.948 -8.391 -11.722 1.00 56.25 87 TYR A O 1
ATOM 729 N N . LEU A 1 88 ? 0.879 -7.576 -12.704 1.00 70.38 88 LEU A N 1
ATOM 730 C CA . LEU A 1 88 ? 0.689 -6.174 -12.333 1.00 70.38 88 LEU A CA 1
ATOM 731 C C . LEU A 1 88 ? 0.005 -5.491 -13.520 1.00 70.38 88 LEU A C 1
ATOM 733 O O . LEU A 1 88 ? 0.701 -5.118 -14.470 1.00 70.38 88 LEU A O 1
ATOM 737 N N . GLN A 1 89 ? -1.322 -5.390 -13.529 1.00 84.06 89 GLN A N 1
ATOM 738 C CA . GLN A 1 89 ? -2.001 -4.513 -14.481 1.00 84.06 89 GLN A CA 1
ATOM 739 C C . GLN A 1 89 ? -2.161 -3.120 -13.876 1.00 84.06 89 GLN A C 1
ATOM 741 O O . GLN A 1 89 ? -2.257 -2.944 -12.659 1.00 84.06 89 GLN A O 1
ATOM 746 N N . ASP A 1 90 ? -2.109 -2.110 -14.742 1.00 90.00 90 ASP A N 1
ATOM 747 C CA . ASP A 1 90 ? -2.429 -0.750 -14.327 1.00 90.00 90 ASP A CA 1
ATOM 748 C C . ASP A 1 90 ? -3.878 -0.698 -13.841 1.00 90.00 90 ASP A C 1
ATOM 750 O O . ASP A 1 90 ? -4.767 -1.263 -14.477 1.00 90.00 90 ASP A O 1
ATOM 754 N N . GLY A 1 91 ? -4.110 -0.035 -12.713 1.00 91.06 91 GLY A N 1
ATOM 755 C CA . GLY A 1 91 ? -5.437 0.055 -12.116 1.00 91.06 91 GLY A CA 1
ATOM 756 C C . GLY A 1 91 ? -5.865 -1.181 -11.324 1.00 91.06 91 GLY A C 1
ATOM 757 O O . GLY A 1 91 ? -6.985 -1.200 -10.808 1.00 91.06 91 GLY A O 1
ATOM 758 N N . ASP A 1 92 ? -5.000 -2.189 -11.166 1.00 90.94 92 ASP A N 1
ATOM 759 C CA . ASP A 1 92 ? -5.313 -3.335 -10.316 1.00 90.94 92 ASP A CA 1
ATOM 760 C C . ASP A 1 92 ? -5.448 -2.896 -8.854 1.00 90.94 92 ASP A C 1
ATOM 762 O O . ASP A 1 92 ? -4.499 -2.431 -8.211 1.00 90.94 92 ASP A O 1
ATOM 766 N N . LEU A 1 93 ? -6.651 -3.094 -8.318 1.00 94.19 93 LEU A N 1
ATOM 767 C CA . LEU A 1 93 ? -6.990 -2.930 -6.912 1.00 94.19 93 LEU A CA 1
ATOM 768 C C . LEU A 1 93 ? -7.192 -4.310 -6.295 1.00 94.19 93 LEU A C 1
ATOM 770 O O . LEU A 1 93 ? -8.074 -5.067 -6.710 1.00 94.19 93 LEU A O 1
ATOM 774 N N . GLY A 1 94 ? -6.398 -4.625 -5.277 1.00 93.50 94 GLY A N 1
ATOM 775 C CA . GLY A 1 94 ? -6.489 -5.902 -4.590 1.00 93.50 94 GLY A CA 1
ATOM 776 C C . GLY A 1 94 ? -6.476 -5.786 -3.075 1.00 93.50 94 GLY A C 1
ATOM 777 O O . GLY A 1 94 ? -6.057 -4.786 -2.491 1.00 93.50 94 GLY A O 1
ATOM 778 N N . SER A 1 95 ? -6.918 -6.858 -2.429 1.00 94.81 95 SER A N 1
ATOM 779 C CA . SER A 1 95 ? -7.043 -6.945 -0.977 1.00 94.81 95 SER A CA 1
ATOM 780 C C . SER A 1 95 ? -6.523 -8.267 -0.463 1.00 94.81 95 SER A C 1
ATOM 782 O O . SER A 1 95 ? -6.852 -9.322 -0.992 1.00 94.81 95 SER A O 1
ATOM 784 N N . CYS A 1 96 ? -5.749 -8.251 0.617 1.00 92.62 96 CYS A N 1
ATOM 785 C CA . CYS A 1 96 ? -5.387 -9.495 1.279 1.00 92.62 96 CYS A CA 1
ATOM 786 C C . CYS A 1 96 ? -6.619 -10.104 1.963 1.00 92.62 96 CYS A C 1
ATOM 788 O O . CYS A 1 96 ? -7.227 -9.467 2.819 1.00 92.62 96 CYS A O 1
ATOM 790 N N . ALA A 1 97 ? -6.938 -11.366 1.664 1.00 91.31 97 ALA A N 1
ATOM 791 C CA . ALA A 1 97 ? -8.051 -12.079 2.304 1.00 91.31 97 ALA A CA 1
ATOM 792 C C . ALA A 1 97 ? -7.843 -12.362 3.809 1.00 91.31 97 ALA A C 1
ATOM 794 O O . ALA A 1 97 ? -8.776 -12.785 4.494 1.00 91.31 97 ALA A O 1
ATOM 795 N N . ARG A 1 98 ? -6.622 -12.164 4.332 1.00 89.31 98 ARG A N 1
ATOM 796 C CA . ARG A 1 98 ? -6.241 -12.520 5.711 1.00 89.31 98 ARG A CA 1
ATOM 797 C C . ARG A 1 98 ? -6.066 -11.312 6.620 1.00 89.31 98 ARG A C 1
ATOM 799 O O . ARG A 1 98 ? -6.632 -11.309 7.705 1.00 89.31 98 ARG A O 1
ATOM 806 N N . CYS A 1 99 ? -5.286 -10.319 6.199 1.00 91.38 99 CYS A N 1
ATOM 807 C CA . CYS A 1 99 ? -4.977 -9.142 7.008 1.00 91.38 99 CYS A CA 1
ATOM 808 C C . CYS A 1 99 ? -5.641 -7.875 6.446 1.00 91.38 99 CYS A C 1
ATOM 810 O O . CYS A 1 99 ? -6.005 -7.839 5.265 1.00 91.38 99 CYS A O 1
ATOM 812 N N . PRO A 1 100 ? -5.783 -6.814 7.260 1.00 93.88 100 PRO A N 1
ATOM 813 C CA . PRO A 1 100 ? -6.323 -5.532 6.823 1.00 93.88 100 PRO A CA 1
ATOM 814 C C . PRO A 1 100 ? -5.301 -4.768 5.975 1.00 93.88 100 PRO A C 1
ATOM 816 O O . PRO A 1 100 ? -4.701 -3.782 6.397 1.00 93.88 100 PRO A O 1
ATOM 819 N N . THR A 1 101 ? -5.055 -5.276 4.768 1.00 94.88 101 THR A N 1
ATOM 820 C CA . THR A 1 101 ? -4.188 -4.664 3.765 1.00 94.88 101 THR A CA 1
ATOM 821 C C . THR A 1 101 ? -4.861 -4.654 2.400 1.00 94.88 101 THR A C 1
ATOM 823 O O . THR A 1 101 ? -5.239 -5.709 1.886 1.00 94.88 101 THR A O 1
ATOM 826 N N . ASP A 1 102 ? -4.966 -3.465 1.819 1.00 96.56 102 ASP A N 1
ATOM 827 C CA . ASP A 1 102 ? -5.318 -3.239 0.419 1.00 96.56 102 ASP A CA 1
ATOM 828 C C . ASP A 1 102 ? -4.104 -2.740 -0.343 1.00 96.56 102 ASP A C 1
ATOM 830 O O . ASP A 1 102 ? -3.155 -2.217 0.243 1.00 96.56 102 ASP A O 1
ATOM 834 N N . TYR A 1 103 ? -4.135 -2.890 -1.657 1.00 95.88 103 TYR A N 1
ATOM 835 C CA . TYR A 1 103 ? -3.123 -2.324 -2.521 1.00 95.88 103 TYR A CA 1
ATOM 836 C C . TYR A 1 103 ? -3.703 -1.873 -3.848 1.00 95.88 103 TYR A C 1
ATOM 838 O O . TYR A 1 103 ? -4.686 -2.426 -4.330 1.00 95.88 103 TYR A O 1
ATOM 846 N N . TYR A 1 104 ? -3.054 -0.884 -4.441 1.00 95.12 104 TYR A N 1
ATOM 847 C CA . TYR A 1 104 ? -3.394 -0.354 -5.744 1.00 95.12 104 TYR A CA 1
ATOM 848 C C . TYR A 1 104 ? -2.131 -0.206 -6.582 1.00 95.12 104 TYR A C 1
ATOM 850 O O . TYR A 1 104 ? -1.099 0.259 -6.088 1.00 95.12 104 TYR A O 1
ATOM 858 N N . ILE A 1 105 ? -2.197 -0.653 -7.830 1.00 93.62 105 ILE A N 1
ATOM 859 C CA . ILE A 1 105 ? -1.059 -0.666 -8.741 1.00 93.62 105 ILE A CA 1
ATOM 860 C C . ILE A 1 105 ? -1.268 0.393 -9.814 1.00 93.62 105 ILE A C 1
ATOM 862 O O . ILE A 1 105 ? -2.309 0.459 -10.460 1.00 93.62 105 ILE A O 1
ATOM 866 N N . HIS A 1 106 ? -0.222 1.180 -10.029 1.00 95.06 106 HIS A N 1
ATOM 867 C CA . HIS A 1 106 ? -0.108 2.094 -11.148 1.00 95.06 106 HIS A CA 1
ATOM 868 C C . HIS A 1 106 ? 1.073 1.699 -12.019 1.00 95.06 106 HIS A C 1
ATOM 870 O O . HIS A 1 106 ? 2.200 1.584 -11.530 1.00 95.06 106 HIS A O 1
ATOM 876 N N . VAL A 1 107 ? 0.848 1.551 -13.314 1.00 93.62 107 VAL A N 1
ATOM 877 C CA . VAL A 1 107 ? 1.876 1.150 -14.266 1.00 93.62 107 VAL A CA 1
ATOM 878 C C . VAL A 1 107 ? 1.936 2.143 -15.416 1.00 93.62 107 VAL A C 1
ATOM 880 O O . VAL A 1 107 ? 1.015 2.259 -16.211 1.00 93.62 107 VAL A O 1
ATOM 883 N N . ASP A 1 108 ? 3.074 2.816 -15.537 1.00 95.25 108 ASP A N 1
ATOM 884 C CA . ASP A 1 108 ? 3.401 3.705 -16.645 1.00 95.25 108 ASP A CA 1
ATOM 885 C C . ASP A 1 108 ? 4.644 3.150 -17.349 1.00 95.25 108 ASP A C 1
ATOM 887 O O . ASP A 1 108 ? 5.795 3.459 -17.013 1.00 95.25 108 ASP A O 1
ATOM 891 N N . TRP A 1 109 ? 4.409 2.254 -18.310 1.00 91.44 109 TRP A N 1
ATOM 892 C CA . TRP A 1 109 ? 5.485 1.616 -19.064 1.00 91.44 109 TRP A CA 1
ATOM 893 C C . TRP A 1 109 ? 6.250 2.614 -19.937 1.00 91.44 109 TRP A C 1
ATOM 895 O O . TRP A 1 109 ? 7.464 2.492 -20.058 1.00 91.44 109 TRP A O 1
ATOM 905 N N . GLU A 1 110 ? 5.593 3.633 -20.493 1.00 92.81 110 GLU A N 1
ATOM 906 C CA . GLU A 1 110 ? 6.251 4.635 -21.344 1.00 92.81 110 GLU A CA 1
ATOM 907 C C . GLU A 1 110 ? 7.316 5.422 -20.577 1.00 92.81 110 GLU A C 1
ATOM 909 O O . GLU A 1 110 ? 8.405 5.705 -21.089 1.00 92.81 110 GLU A O 1
ATOM 914 N N . ARG A 1 111 ? 7.028 5.745 -19.313 1.00 94.44 111 ARG A N 1
ATOM 915 C CA . ARG A 1 111 ? 7.979 6.419 -18.426 1.00 94.44 111 ARG A CA 1
ATOM 916 C C . ARG A 1 111 ? 8.881 5.455 -17.663 1.00 94.44 111 ARG A C 1
ATOM 918 O O . ARG A 1 111 ? 9.811 5.916 -17.001 1.00 94.44 111 ARG A O 1
ATOM 925 N N . GLY A 1 112 ? 8.641 4.147 -17.755 1.00 94.94 112 GLY A N 1
ATOM 926 C CA . GLY A 1 112 ? 9.370 3.129 -17.003 1.00 94.94 112 GLY A CA 1
ATOM 927 C C . GLY A 1 112 ? 9.145 3.261 -15.497 1.00 94.94 112 GLY A C 1
ATOM 928 O O . GLY A 1 112 ? 10.107 3.224 -14.727 1.00 94.94 112 GLY A O 1
ATOM 929 N N . ILE A 1 113 ? 7.893 3.470 -15.082 1.00 95.44 113 ILE A N 1
ATOM 930 C CA . ILE A 1 113 ? 7.498 3.671 -13.689 1.00 95.44 113 ILE A CA 1
ATOM 931 C C . ILE A 1 113 ? 6.433 2.644 -13.311 1.00 95.44 113 ILE A C 1
ATOM 933 O O . ILE A 1 113 ? 5.405 2.529 -13.967 1.00 95.44 113 ILE A O 1
ATOM 937 N N . VAL A 1 114 ? 6.643 1.949 -12.198 1.00 94.69 114 VAL A N 1
ATOM 938 C CA . VAL A 1 114 ? 5.594 1.178 -11.524 1.00 94.69 114 VAL A CA 1
ATOM 939 C C . VAL A 1 114 ? 5.450 1.716 -10.116 1.00 94.69 114 VAL A C 1
ATOM 941 O O . VAL A 1 114 ? 6.433 1.750 -9.375 1.00 94.69 114 VAL A O 1
ATOM 944 N N . LYS A 1 115 ? 4.241 2.125 -9.734 1.00 95.56 115 LYS A N 1
ATOM 945 C CA . LYS A 1 115 ? 3.918 2.479 -8.354 1.00 95.56 115 LYS A CA 1
ATOM 946 C C . LYS A 1 115 ? 2.982 1.451 -7.743 1.00 95.56 115 LYS A C 1
ATOM 948 O O . LYS A 1 115 ? 2.091 0.929 -8.403 1.00 95.56 115 LYS A O 1
ATOM 953 N N . LEU A 1 116 ? 3.198 1.179 -6.470 1.00 94.94 116 LEU A N 1
ATOM 954 C CA . LEU A 1 116 ? 2.375 0.310 -5.654 1.00 94.94 116 LEU A CA 1
ATOM 955 C C . LEU A 1 116 ? 2.033 1.064 -4.377 1.00 94.94 116 LEU A C 1
ATOM 957 O O . LEU A 1 116 ? 2.908 1.287 -3.538 1.00 94.94 116 LEU A O 1
ATOM 961 N N . ASP A 1 117 ? 0.769 1.428 -4.234 1.00 96.50 117 ASP A N 1
ATOM 962 C CA . ASP A 1 117 ? 0.225 1.975 -3.002 1.00 96.50 117 ASP A CA 1
ATOM 963 C C . ASP A 1 117 ? -0.323 0.834 -2.155 1.00 96.50 117 ASP A C 1
ATOM 965 O O . ASP A 1 117 ? -1.143 0.048 -2.613 1.00 96.50 117 ASP A O 1
ATOM 969 N N . VAL A 1 118 ? 0.138 0.727 -0.915 1.00 96.38 118 VAL A N 1
ATOM 970 C CA . VAL A 1 118 ? -0.271 -0.292 0.050 1.00 96.38 118 VAL A CA 1
ATOM 971 C C . VAL A 1 118 ? -0.916 0.407 1.232 1.00 96.38 118 VAL A C 1
ATOM 973 O O . VAL A 1 118 ? -0.269 1.201 1.908 1.00 96.38 118 VAL A O 1
ATOM 976 N N . TYR A 1 119 ? -2.172 0.084 1.506 1.00 97.12 119 TYR A N 1
ATOM 977 C CA . TYR A 1 119 ? -2.963 0.641 2.597 1.00 97.12 119 TYR A CA 1
ATOM 978 C C . TYR A 1 119 ? -3.117 -0.417 3.680 1.00 97.12 119 TYR A C 1
ATOM 980 O O . TYR A 1 119 ? -3.597 -1.513 3.404 1.00 97.12 119 TYR A O 1
ATOM 988 N N . GLN A 1 120 ? -2.718 -0.112 4.909 1.00 95.31 120 GLN A N 1
ATOM 989 C CA . GLN A 1 120 ? -2.769 -1.039 6.037 1.00 95.31 120 GLN A CA 1
ATOM 990 C C . GLN A 1 120 ? -3.498 -0.397 7.213 1.00 95.31 120 GLN A C 1
ATOM 992 O O . GLN A 1 120 ? -3.253 0.766 7.516 1.00 95.31 120 GLN A O 1
ATOM 997 N N . GLN A 1 121 ? -4.342 -1.154 7.909 1.00 94.00 121 GLN A N 1
ATOM 998 C CA . GLN A 1 121 ? -4.858 -0.762 9.223 1.00 94.00 121 GLN A CA 1
ATOM 999 C C . GLN A 1 121 ? -4.076 -1.517 10.293 1.00 94.00 121 GLN A C 1
ATOM 1001 O O . GLN A 1 121 ? -4.050 -2.743 10.302 1.00 94.00 121 GLN A O 1
ATOM 1006 N N . LEU A 1 122 ? -3.426 -0.772 11.182 1.00 90.12 122 LEU A N 1
ATOM 1007 C CA . LEU A 1 122 ? -2.597 -1.296 12.270 1.00 90.12 122 LEU A CA 1
ATOM 1008 C C . LEU A 1 122 ? -3.387 -1.448 13.585 1.00 90.12 122 LEU A C 1
ATOM 1010 O O . LEU A 1 122 ? -2.828 -1.833 14.607 1.00 90.12 122 LEU A O 1
ATOM 1014 N N . GLY A 1 123 ? -4.687 -1.153 13.546 1.00 87.00 123 GLY A N 1
ATOM 1015 C CA . GLY A 1 123 ? -5.616 -1.243 14.668 1.00 87.00 123 GLY A CA 1
ATOM 1016 C C . GLY A 1 123 ? -5.697 0.018 15.500 1.00 87.00 123 GLY A C 1
ATOM 1017 O O . GLY A 1 123 ? -5.298 1.095 15.059 1.00 87.00 123 GLY A O 1
ATOM 1018 N N . LYS A 1 124 ? -6.222 -0.099 16.722 1.00 83.00 124 LYS A N 1
ATOM 1019 C CA . LYS A 1 124 ? -6.558 1.071 17.545 1.00 83.00 124 LYS A CA 1
ATOM 1020 C C . LYS A 1 124 ? -5.347 1.719 18.212 1.00 83.00 124 LYS A C 1
ATOM 1022 O O . LYS A 1 124 ? -5.485 2.719 18.910 1.00 83.00 124 LYS A O 1
ATOM 1027 N N . CYS A 1 125 ? -4.165 1.109 18.094 1.00 72.19 125 CYS A N 1
ATOM 1028 C CA . CYS A 1 125 ? -2.943 1.512 18.803 1.00 72.19 125 CYS A CA 1
ATOM 1029 C C . CYS A 1 125 ? -3.100 1.600 20.326 1.00 72.19 125 CYS A C 1
ATOM 1031 O O . CYS A 1 125 ? -2.280 2.212 21.003 1.00 72.19 125 CYS A O 1
ATOM 1033 N N . ARG A 1 126 ? -4.146 0.987 20.888 1.00 69.25 126 ARG A N 1
ATOM 1034 C CA . ARG A 1 126 ? -4.450 1.069 22.320 1.00 69.25 126 ARG A CA 1
ATOM 1035 C C . ARG A 1 126 ? -3.572 0.102 23.109 1.00 69.25 126 ARG A C 1
ATOM 1037 O O . ARG A 1 126 ? -3.07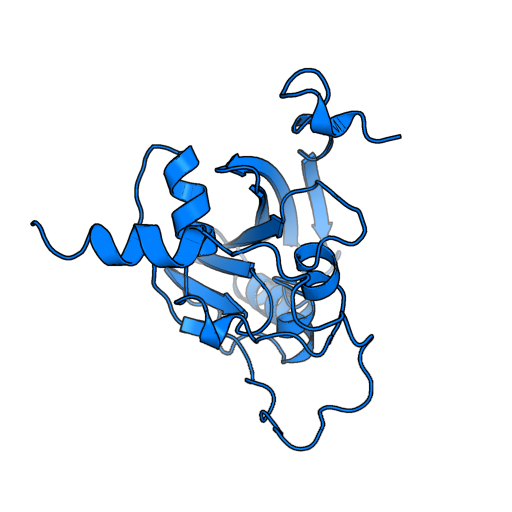4 0.437 24.178 1.00 69.25 126 ARG A O 1
ATOM 1044 N N . SER A 1 127 ? -3.301 -1.078 22.570 1.00 68.44 127 SER A N 1
ATOM 1045 C CA . SER A 1 127 ? -2.489 -2.091 23.240 1.00 68.44 127 SER A CA 1
ATOM 1046 C C . SER A 1 127 ? -1.523 -2.730 22.257 1.00 68.44 127 SER A C 1
ATOM 1048 O O . SER A 1 127 ? -1.868 -2.944 21.100 1.00 68.44 127 SER A O 1
ATOM 1050 N N . THR A 1 128 ? -0.333 -3.103 22.725 1.00 65.25 128 THR A N 1
ATOM 1051 C CA . THR A 1 128 ? 0.556 -4.001 21.970 1.00 65.25 128 THR A CA 1
ATOM 1052 C C . THR A 1 128 ? -0.065 -5.387 21.772 1.00 65.25 128 THR A C 1
ATOM 1054 O O . THR A 1 128 ? 0.357 -6.123 20.888 1.00 65.25 128 THR A O 1
ATOM 1057 N N . GLY A 1 129 ? -1.080 -5.733 22.573 1.00 66.00 129 GLY A N 1
ATOM 1058 C CA . GLY A 1 129 ? -1.919 -6.919 22.401 1.00 66.00 129 GLY A CA 1
ATOM 1059 C C . GLY A 1 129 ? -3.160 -6.695 21.533 1.00 66.00 129 GLY A C 1
ATOM 1060 O O . GLY A 1 129 ? -4.030 -7.560 21.521 1.00 66.00 129 GLY A O 1
ATOM 1061 N N . ASP A 1 130 ? -3.289 -5.545 20.863 1.00 69.94 130 ASP A N 1
ATOM 1062 C CA . ASP A 1 130 ? -4.385 -5.315 19.921 1.00 69.94 130 ASP A CA 1
ATOM 1063 C C . ASP A 1 130 ? -4.247 -6.278 18.724 1.00 69.94 130 ASP A C 1
ATOM 1065 O O . ASP A 1 130 ? -3.162 -6.492 18.176 1.00 69.94 130 ASP A O 1
ATOM 1069 N N . TRP A 1 131 ? -5.356 -6.927 18.386 1.00 68.25 131 TRP A N 1
ATOM 1070 C CA . TRP A 1 131 ? -5.439 -8.090 17.500 1.00 68.25 131 TRP A CA 1
ATOM 1071 C C . TRP A 1 131 ? -4.955 -7.778 16.080 1.00 68.25 131 TRP A C 1
ATOM 1073 O O . TRP A 1 131 ? -4.320 -8.624 15.440 1.00 68.25 131 TRP A O 1
ATOM 1083 N N . ASP A 1 132 ? -5.173 -6.544 15.632 1.00 71.56 132 ASP A N 1
ATOM 1084 C CA . ASP A 1 132 ? -4.751 -6.042 14.327 1.00 71.56 132 ASP A CA 1
ATOM 1085 C C . ASP A 1 132 ? -3.228 -6.149 14.117 1.00 71.56 132 ASP A C 1
ATOM 1087 O O . ASP A 1 132 ? -2.771 -6.544 13.040 1.00 71.56 132 ASP A O 1
ATOM 1091 N N . TRP A 1 133 ? -2.417 -5.923 15.160 1.00 70.31 133 TRP A N 1
ATOM 1092 C CA . TRP A 1 133 ? -0.956 -6.076 15.077 1.00 70.31 133 TRP A CA 1
ATOM 1093 C C . TRP A 1 133 ? -0.544 -7.529 14.842 1.00 70.31 133 TRP A C 1
ATOM 1095 O O . TRP A 1 133 ? 0.347 -7.821 14.037 1.00 70.31 133 TRP A O 1
ATOM 1105 N N . GLY A 1 134 ? -1.210 -8.455 15.534 1.00 68.19 134 GLY A N 1
ATOM 1106 C CA . GLY A 1 134 ? -0.969 -9.887 15.394 1.00 68.19 134 GLY A CA 1
ATOM 1107 C C . GLY A 1 134 ? -1.342 -10.394 14.003 1.00 68.19 134 GLY A C 1
ATOM 1108 O O . GLY A 1 134 ? -0.588 -11.171 13.412 1.00 68.19 134 GLY A O 1
ATOM 1109 N N . ALA A 1 135 ? -2.466 -9.920 13.457 1.00 68.88 135 ALA A N 1
ATOM 1110 C CA . ALA A 1 135 ? -2.945 -10.295 12.130 1.00 68.88 135 ALA A CA 1
ATOM 1111 C C . ALA A 1 135 ? -1.975 -9.886 11.012 1.00 68.88 135 ALA A C 1
ATOM 1113 O O . ALA A 1 135 ? -1.854 -10.603 10.023 1.00 68.88 135 ALA A O 1
ATOM 1114 N N . ILE A 1 136 ? -1.243 -8.778 11.168 1.00 70.31 136 ILE A N 1
ATOM 1115 C CA . ILE A 1 136 ? -0.245 -8.329 10.185 1.00 70.31 136 ILE A CA 1
ATOM 1116 C C . ILE A 1 136 ? 0.996 -9.228 10.188 1.00 70.31 136 ILE A C 1
ATOM 1118 O O . ILE A 1 136 ? 1.545 -9.529 9.124 1.00 70.31 136 ILE A O 1
ATOM 1122 N N . ASN A 1 137 ? 1.455 -9.654 11.368 1.00 67.38 137 ASN A N 1
ATOM 1123 C CA . ASN A 1 137 ? 2.758 -10.305 11.510 1.00 67.38 137 ASN A CA 1
ATOM 1124 C C . ASN A 1 137 ? 2.698 -11.847 11.492 1.00 67.38 137 ASN A C 1
ATOM 1126 O O . ASN A 1 137 ? 3.683 -12.497 11.120 1.00 67.38 137 ASN A O 1
ATOM 1130 N N . HIS A 1 138 ? 1.552 -12.440 11.850 1.00 64.94 138 HIS A N 1
ATOM 1131 C CA . HIS A 1 138 ? 1.394 -13.887 12.029 1.00 64.94 138 HIS A CA 1
ATOM 1132 C C . HIS A 1 138 ? 0.342 -14.535 11.108 1.00 64.94 138 HIS A C 1
ATOM 1134 O O . HIS A 1 138 ? -0.594 -13.908 10.619 1.00 64.94 138 HIS A O 1
ATOM 1140 N N . HIS A 1 139 ? 0.471 -15.855 10.927 1.00 60.50 139 HIS A N 1
ATOM 1141 C CA . HIS A 1 139 ? -0.561 -16.763 10.392 1.00 60.50 139 HIS A CA 1
ATOM 1142 C C . HIS A 1 139 ? -1.655 -17.072 11.419 1.00 60.50 139 HIS A C 1
ATOM 1144 O O . HIS A 1 139 ? -2.156 -18.194 11.492 1.00 60.50 139 HIS A O 1
ATOM 1150 N N . ALA A 1 140 ? -1.915 -16.147 12.326 1.00 52.47 140 ALA A N 1
ATOM 1151 C CA . ALA A 1 140 ? -2.668 -16.491 13.507 1.00 52.47 140 ALA A CA 1
ATOM 1152 C C . ALA A 1 140 ? -4.127 -16.840 13.153 1.00 52.47 140 ALA A C 1
ATOM 1154 O O . ALA A 1 140 ? -4.662 -16.395 12.136 1.00 52.47 140 ALA A O 1
ATOM 1155 N N . ARG A 1 141 ? -4.708 -17.727 13.972 1.00 59.19 141 ARG A N 1
ATOM 1156 C CA . ARG A 1 141 ? -6.018 -18.386 13.807 1.00 59.19 141 ARG A CA 1
ATOM 1157 C C . ARG A 1 141 ? -7.165 -17.401 14.035 1.00 59.19 141 ARG A C 1
ATOM 1159 O O . ARG A 1 141 ? -7.948 -17.552 14.966 1.00 59.19 141 ARG A O 1
ATOM 1166 N N . TYR A 1 142 ? -7.202 -16.349 13.237 1.00 70.56 142 TYR A N 1
ATOM 1167 C CA . TYR A 1 142 ? -8.150 -15.257 13.375 1.00 70.56 142 TYR A CA 1
ATOM 1168 C C . TYR A 1 142 ? -9.158 -15.275 12.241 1.00 70.56 142 TYR A C 1
ATOM 1170 O O . TYR A 1 142 ? -8.898 -15.867 11.190 1.00 70.56 142 TYR A O 1
ATOM 1178 N N . THR A 1 143 ? -10.298 -14.623 12.476 1.00 76.94 143 THR A N 1
ATOM 1179 C CA . THR A 1 143 ? -11.346 -14.431 11.476 1.00 76.94 143 THR A CA 1
ATOM 1180 C C . THR A 1 143 ? -10.717 -13.824 10.225 1.00 76.94 143 THR A C 1
ATOM 1182 O O . THR A 1 143 ? -10.218 -12.697 10.287 1.00 76.94 143 THR A O 1
ATOM 1185 N N . PRO A 1 144 ? -10.675 -14.561 9.103 1.00 82.38 144 PRO A N 1
ATOM 1186 C CA . PRO A 1 144 ? -10.140 -14.033 7.864 1.00 82.38 144 PRO A CA 1
ATOM 1187 C C . PRO A 1 144 ? -10.872 -12.749 7.492 1.00 82.38 144 PRO A C 1
ATOM 1189 O O . PRO A 1 144 ? -12.101 -12.697 7.562 1.00 82.38 144 PRO A O 1
ATOM 1192 N N . ARG A 1 145 ? -10.127 -11.728 7.060 1.00 89.12 145 ARG A N 1
ATOM 1193 C CA . ARG A 1 145 ? -10.703 -10.445 6.646 1.00 89.12 145 ARG A CA 1
ATOM 1194 C C . ARG A 1 145 ? -11.845 -10.604 5.640 1.00 89.12 145 ARG A C 1
ATOM 1196 O O . ARG A 1 145 ? -12.826 -9.876 5.737 1.00 89.12 145 ARG A O 1
ATOM 1203 N N . ILE A 1 146 ? -11.724 -11.558 4.718 1.00 89.69 146 ILE A N 1
ATOM 1204 C CA . ILE A 1 146 ? -12.743 -11.854 3.699 1.00 89.69 146 ILE A CA 1
ATOM 1205 C C . ILE A 1 146 ? -14.136 -12.161 4.275 1.00 89.69 146 ILE A C 1
ATOM 1207 O O . ILE A 1 146 ? -15.126 -12.018 3.569 1.00 89.69 146 ILE A O 1
ATOM 1211 N N . LEU A 1 147 ? -14.233 -12.566 5.546 1.00 87.19 147 LEU A N 1
ATOM 1212 C CA . LEU A 1 147 ? -15.514 -12.828 6.208 1.00 87.19 147 LEU A CA 1
ATOM 1213 C C . LEU A 1 147 ? -16.162 -11.575 6.814 1.00 87.19 147 LEU A C 1
ATOM 1215 O O . LEU A 1 147 ? -17.328 -11.629 7.188 1.00 87.19 147 LEU A O 1
ATOM 1219 N N . VAL A 1 148 ? -15.412 -10.482 6.965 1.00 90.00 148 VAL A N 1
ATOM 1220 C CA . VAL A 1 148 ? -15.837 -9.293 7.730 1.00 90.00 148 VAL A CA 1
ATOM 1221 C C . VAL A 1 148 ? -15.932 -8.051 6.849 1.00 90.00 148 VAL A C 1
ATOM 1223 O O . VAL A 1 148 ? -16.765 -7.181 7.082 1.00 90.00 148 VAL A O 1
ATOM 1226 N N . HIS A 1 149 ? -15.085 -7.960 5.828 1.00 93.50 149 HIS A N 1
ATOM 1227 C CA . HIS A 1 149 ? -14.982 -6.789 4.970 1.00 93.50 149 HIS A CA 1
ATOM 1228 C C . HIS A 1 149 ? -14.984 -7.198 3.511 1.00 93.50 149 HIS A C 1
ATOM 1230 O O . HIS A 1 149 ? -14.542 -8.293 3.187 1.00 93.50 149 HIS A O 1
ATOM 1236 N N . GLU A 1 150 ? -15.410 -6.290 2.641 1.00 95.50 150 GLU A N 1
ATOM 1237 C CA . GLU A 1 150 ? -15.228 -6.392 1.195 1.00 95.50 150 GLU A CA 1
ATOM 1238 C C . GLU A 1 150 ? -13.813 -5.929 0.764 1.00 95.50 150 GLU A C 1
ATOM 1240 O O . GLU A 1 150 ? -13.096 -5.279 1.546 1.00 95.50 150 GLU A O 1
ATOM 1245 N N . PRO A 1 151 ? -13.359 -6.278 -0.457 1.00 96.25 151 PRO A N 1
ATOM 1246 C CA . PRO A 1 151 ? -12.133 -5.727 -1.024 1.00 96.25 151 PRO A CA 1
ATOM 1247 C C . PRO A 1 151 ? -12.139 -4.192 -1.055 1.00 96.25 151 PRO A C 1
ATOM 1249 O O . PRO A 1 151 ? -13.179 -3.553 -1.171 1.00 96.25 151 PRO A O 1
ATOM 1252 N N . GLY A 1 152 ? -10.965 -3.580 -0.926 1.00 96.62 152 GLY A N 1
ATOM 1253 C CA . GLY A 1 152 ? -10.783 -2.127 -0.959 1.00 96.62 152 GLY A CA 1
ATOM 1254 C C . GLY A 1 152 ? -11.254 -1.380 0.293 1.00 96.62 152 GLY A C 1
ATOM 1255 O O . GLY A 1 152 ? -11.093 -0.163 0.356 1.00 96.62 152 GLY A O 1
ATOM 1256 N N . PHE A 1 153 ? -11.796 -2.071 1.301 1.00 96.88 153 PHE A N 1
ATOM 1257 C CA . PHE A 1 153 ? -12.335 -1.447 2.515 1.00 96.88 153 PHE A CA 1
ATOM 1258 C C . PHE A 1 153 ? -11.337 -0.550 3.278 1.00 96.88 153 PHE A C 1
ATOM 1260 O O . PHE A 1 153 ? -11.696 0.535 3.729 1.00 96.88 153 PHE A O 1
ATOM 1267 N N . ILE A 1 154 ? -10.068 -0.946 3.408 1.00 96.81 154 ILE A N 1
ATOM 1268 C CA . ILE A 1 154 ? -9.042 -0.138 4.093 1.00 96.81 154 ILE A CA 1
ATOM 1269 C C . ILE A 1 154 ? -8.675 1.090 3.258 1.00 96.81 154 ILE A C 1
ATOM 1271 O O . ILE A 1 154 ? -8.486 2.174 3.811 1.00 96.81 154 ILE A O 1
ATOM 1275 N N . ARG A 1 155 ? -8.614 0.954 1.928 1.00 96.94 155 ARG A N 1
ATOM 1276 C CA . ARG A 1 155 ? -8.413 2.093 1.018 1.00 96.94 155 ARG A CA 1
ATOM 1277 C C . ARG A 1 155 ? -9.590 3.074 1.063 1.00 96.94 155 ARG A C 1
ATOM 1279 O O . ARG A 1 155 ? -9.353 4.278 1.077 1.00 96.94 155 ARG A O 1
ATOM 1286 N N . HIS A 1 156 ? -10.824 2.577 1.130 1.00 96.44 156 HIS A N 1
ATOM 1287 C CA . HIS A 1 156 ? -12.018 3.399 1.346 1.00 96.44 156 HIS A CA 1
ATOM 1288 C C . HIS A 1 156 ? -11.907 4.188 2.656 1.00 96.44 156 HIS A C 1
ATOM 1290 O O . HIS A 1 156 ? -11.994 5.413 2.652 1.00 96.44 156 HIS A O 1
ATOM 1296 N N . ARG A 1 157 ? -11.597 3.518 3.776 1.00 95.69 157 ARG A N 1
ATOM 1297 C CA . ARG A 1 157 ? -11.402 4.207 5.064 1.00 95.69 157 ARG A CA 1
ATOM 1298 C C . ARG A 1 157 ? -10.304 5.260 4.999 1.00 95.69 157 ARG A C 1
ATOM 1300 O O . ARG A 1 157 ? -10.478 6.351 5.529 1.00 95.69 157 ARG A O 1
ATOM 1307 N N . TRP A 1 158 ? -9.188 4.960 4.334 1.00 96.69 158 TRP A N 1
ATOM 1308 C CA . TRP A 1 158 ? -8.121 5.936 4.117 1.00 96.69 158 TRP A CA 1
ATOM 1309 C C . TRP A 1 158 ? -8.631 7.196 3.404 1.00 96.69 158 TRP A C 1
ATOM 1311 O O . TRP A 1 158 ? -8.277 8.308 3.803 1.00 96.69 158 TRP A O 1
ATOM 1321 N N . SER A 1 159 ? -9.460 7.026 2.369 1.00 96.12 159 SER A N 1
ATOM 1322 C CA . SER A 1 159 ? -9.935 8.122 1.523 1.00 96.12 159 SER A CA 1
ATOM 1323 C C . SER A 1 159 ? -10.918 9.053 2.243 1.00 96.12 159 SER A C 1
ATOM 1325 O O . SER A 1 159 ? -10.940 10.248 1.957 1.00 96.12 159 SER A O 1
ATOM 1327 N N . ILE A 1 160 ? -11.647 8.562 3.253 1.00 94.00 160 ILE A N 1
ATOM 1328 C CA . ILE A 1 160 ? -12.452 9.410 4.154 1.00 94.00 160 ILE A CA 1
ATOM 1329 C C . ILE A 1 160 ? -11.581 10.518 4.766 1.00 94.00 160 ILE A C 1
ATOM 1331 O O . ILE A 1 160 ? -11.994 11.674 4.836 1.00 94.00 160 ILE A O 1
ATOM 1335 N N . GLY A 1 161 ? -10.337 10.194 5.137 1.00 90.00 161 GLY A N 1
ATOM 1336 C CA . GLY A 1 161 ? -9.374 11.174 5.644 1.00 90.00 161 GLY A CA 1
ATOM 1337 C C . GLY A 1 161 ? -8.913 12.204 4.604 1.00 90.00 161 GLY A C 1
ATOM 1338 O O . GLY A 1 161 ? -8.444 13.270 4.987 1.00 90.00 161 GLY A O 1
ATOM 1339 N N . ASP A 1 162 ? -9.055 11.910 3.308 1.00 90.81 162 ASP A N 1
ATOM 1340 C CA . ASP A 1 162 ? -8.806 12.847 2.202 1.00 90.81 162 ASP A CA 1
ATOM 1341 C C . ASP A 1 162 ? -10.041 13.702 1.860 1.00 90.81 162 ASP A C 1
ATOM 1343 O O . ASP A 1 162 ? -9.980 14.499 0.929 1.00 90.81 162 ASP A O 1
ATOM 1347 N N . GLN A 1 163 ? -11.162 13.544 2.582 1.00 92.38 163 GLN A N 1
ATOM 1348 C CA . GLN A 1 163 ? -12.462 14.148 2.242 1.00 92.38 163 GLN A CA 1
ATOM 1349 C C . GLN A 1 163 ? -12.958 13.759 0.837 1.00 92.38 163 GLN A C 1
ATOM 1351 O O . GLN A 1 163 ? -13.790 14.441 0.242 1.00 92.38 163 GLN A O 1
ATOM 1356 N N . VAL A 1 164 ? -12.456 12.639 0.311 1.00 92.44 164 VAL A N 1
ATOM 1357 C CA . VAL A 1 164 ? -12.859 12.060 -0.969 1.00 92.44 164 VAL A CA 1
ATOM 1358 C C . VAL A 1 164 ? -13.310 10.638 -0.694 1.00 92.44 164 VAL A C 1
ATOM 1360 O O . VAL A 1 164 ? -12.499 9.763 -0.400 1.00 92.44 164 VAL A O 1
ATOM 1363 N N . THR A 1 165 ? -14.607 10.377 -0.789 1.00 90.75 165 THR A N 1
ATOM 1364 C CA . THR A 1 165 ? -15.128 9.025 -0.587 1.00 90.75 165 THR A CA 1
ATOM 1365 C C . THR A 1 165 ? -14.923 8.214 -1.856 1.00 90.75 165 THR A C 1
ATOM 1367 O O . THR A 1 165 ? -15.484 8.526 -2.903 1.00 90.75 165 THR A O 1
ATOM 1370 N N . ILE A 1 166 ? -14.091 7.179 -1.765 1.00 93.69 166 ILE A N 1
ATOM 1371 C CA . ILE A 1 166 ? -13.902 6.213 -2.840 1.00 93.69 166 ILE A CA 1
ATOM 1372 C C . ILE A 1 166 ? -14.584 4.931 -2.402 1.00 93.69 166 ILE A C 1
ATOM 1374 O O . ILE A 1 166 ? -14.221 4.394 -1.359 1.00 93.69 166 ILE A O 1
ATOM 1378 N N . GLU A 1 167 ? -15.547 4.438 -3.173 1.00 94.31 167 GLU A N 1
ATOM 1379 C CA . GLU A 1 167 ? -16.245 3.198 -2.834 1.00 94.31 167 GLU A CA 1
ATOM 1380 C C . GLU A 1 167 ? -15.268 2.013 -2.695 1.00 94.31 167 GLU A C 1
ATOM 1382 O O . GLU A 1 167 ? -14.271 1.937 -3.434 1.00 94.31 167 GLU A O 1
ATOM 1387 N N . PRO A 1 168 ? -15.520 1.088 -1.750 1.00 93.94 168 PRO A N 1
ATOM 1388 C CA . PRO A 1 168 ? -14.803 -0.178 -1.693 1.00 93.94 168 PRO A CA 1
ATOM 1389 C C . PRO A 1 168 ? -14.910 -0.936 -3.025 1.00 93.94 168 PRO A C 1
ATOM 1391 O O . PRO A 1 168 ? -15.888 -0.818 -3.763 1.00 93.94 168 PRO A O 1
ATOM 1394 N N . GLY A 1 169 ? -13.889 -1.720 -3.359 1.00 93.69 169 GLY A N 1
ATOM 1395 C CA . GLY A 1 169 ? -13.824 -2.431 -4.630 1.00 93.69 169 GLY A CA 1
ATOM 1396 C C . GLY A 1 169 ? -12.521 -3.198 -4.823 1.00 93.69 169 GLY A C 1
ATOM 1397 O O . GLY A 1 169 ? -11.655 -3.229 -3.949 1.00 93.69 169 GLY A O 1
ATOM 1398 N N . GLY A 1 170 ? -12.373 -3.809 -5.998 1.00 92.75 170 GLY A N 1
ATOM 1399 C CA . GLY A 1 170 ? -11.217 -4.635 -6.347 1.00 92.75 170 GLY A CA 1
ATOM 1400 C C . GLY A 1 170 ? -11.445 -6.124 -6.103 1.00 92.75 170 GLY A C 1
ATOM 1401 O O . GLY A 1 170 ? -12.579 -6.594 -6.025 1.00 92.75 170 GLY A O 1
ATOM 1402 N N . GLN A 1 171 ? -10.353 -6.880 -6.022 1.00 93.56 171 GLN A N 1
ATOM 1403 C CA . GLN A 1 171 ? -10.389 -8.341 -5.931 1.00 93.56 171 GLN A CA 1
ATOM 1404 C C . GLN A 1 171 ? -9.653 -8.856 -4.694 1.00 93.56 171 GLN A C 1
ATOM 1406 O O . GLN A 1 171 ? -8.677 -8.270 -4.223 1.00 93.56 171 GLN A O 1
ATOM 1411 N N . TRP A 1 172 ? -10.087 -10.002 -4.172 1.00 93.06 172 TRP A N 1
ATOM 1412 C CA . TRP A 1 172 ? -9.293 -10.709 -3.174 1.00 93.06 172 TRP A CA 1
ATOM 1413 C C . TRP A 1 172 ? -8.033 -11.265 -3.816 1.00 93.06 172 TRP A C 1
ATOM 1415 O O . TRP A 1 172 ? -8.081 -12.077 -4.735 1.00 93.06 172 TRP A O 1
ATOM 1425 N N . ALA A 1 173 ? -6.898 -10.846 -3.284 1.00 89.56 173 ALA A N 1
ATOM 1426 C CA . ALA A 1 173 ? -5.610 -11.392 -3.616 1.00 89.56 173 ALA A CA 1
ATOM 1427 C C . ALA A 1 173 ? -5.289 -12.553 -2.676 1.00 89.56 173 ALA A C 1
ATOM 1429 O O . ALA A 1 173 ? -5.384 -12.452 -1.442 1.00 89.56 173 ALA A O 1
ATOM 1430 N N . GLY A 1 174 ? -4.835 -13.635 -3.296 1.00 82.56 174 GLY A N 1
ATOM 1431 C CA . GLY A 1 174 ? -4.206 -14.737 -2.610 1.00 82.56 174 GLY A CA 1
ATOM 1432 C C . GLY A 1 174 ? -5.089 -15.927 -2.268 1.00 82.56 174 GLY A C 1
ATOM 1433 O O . GLY A 1 174 ? -6.313 -15.874 -2.327 1.00 82.56 174 GLY A O 1
ATOM 1434 N N . THR A 1 175 ? -4.455 -17.035 -1.878 1.00 75.50 175 THR A N 1
ATOM 1435 C CA . THR A 1 175 ? -5.180 -18.234 -1.451 1.00 75.50 175 THR A CA 1
ATOM 1436 C C . THR A 1 175 ? -5.817 -18.023 -0.084 1.00 75.50 175 THR A C 1
ATOM 1438 O O . THR A 1 175 ? -5.138 -17.823 0.942 1.00 75.50 175 THR A O 1
ATOM 1441 N N . ILE A 1 176 ? -7.146 -18.119 -0.078 1.00 72.00 176 ILE A N 1
ATOM 1442 C CA . ILE A 1 176 ? -7.935 -18.327 1.130 1.00 72.00 176 ILE A CA 1
ATOM 1443 C C . ILE A 1 176 ? -7.414 -19.640 1.725 1.00 72.00 176 ILE A C 1
ATOM 1445 O O . ILE A 1 176 ? -7.412 -20.657 1.028 1.00 72.00 176 ILE A O 1
ATOM 1449 N N . PRO A 1 177 ? -6.867 -19.639 2.952 1.00 64.56 177 PRO A N 1
ATOM 1450 C CA . PRO A 1 177 ? -6.532 -20.899 3.589 1.00 64.56 177 PRO A CA 1
ATOM 1451 C C . PRO A 1 177 ? -7.825 -21.707 3.659 1.00 64.56 177 PRO A C 1
ATOM 1453 O O . PRO A 1 177 ? -8.849 -21.153 4.055 1.00 64.56 177 PRO A O 1
ATOM 1456 N N . SER A 1 178 ? -7.784 -22.974 3.243 1.00 67.00 178 SER A N 1
ATOM 1457 C CA . SER A 1 178 ? -8.894 -23.898 3.456 1.00 67.00 178 SER A CA 1
ATOM 1458 C C . SER A 1 178 ? -9.296 -23.789 4.922 1.00 67.00 178 SER A C 1
ATOM 1460 O O . SER A 1 178 ? -8.512 -24.133 5.810 1.00 67.00 178 SER A O 1
ATOM 1462 N N . TYR A 1 179 ? -10.456 -23.189 5.173 1.00 63.66 179 TYR A N 1
ATOM 1463 C CA . TYR A 1 179 ? -10.961 -23.039 6.522 1.00 63.66 179 TYR A CA 1
ATOM 1464 C C . TYR A 1 179 ? -11.330 -24.445 6.979 1.00 63.66 179 TYR A C 1
ATOM 1466 O O . TYR A 1 179 ? -12.301 -25.011 6.488 1.00 63.66 179 TYR A O 1
ATOM 1474 N N . ASP A 1 180 ? -10.498 -25.033 7.835 1.00 61.31 180 ASP A N 1
ATOM 1475 C CA . ASP A 1 180 ? -10.818 -26.278 8.519 1.00 61.31 180 ASP A CA 1
ATOM 1476 C C . ASP A 1 180 ? -11.474 -25.914 9.861 1.00 61.31 180 ASP A C 1
ATOM 1478 O O . ASP A 1 180 ? -10.760 -25.587 10.819 1.00 61.31 180 ASP A O 1
ATOM 1482 N N . PRO A 1 181 ? -12.819 -25.925 9.955 1.00 59.06 181 PRO A N 1
ATOM 1483 C CA . PRO A 1 181 ? -13.518 -25.651 11.207 1.00 59.06 181 PRO A CA 1
ATOM 1484 C C . PRO A 1 181 ? -13.145 -26.635 12.329 1.00 59.06 181 PRO A C 1
ATOM 1486 O O . PRO A 1 181 ? -13.374 -26.324 13.495 1.00 59.06 181 PRO A O 1
ATOM 1489 N N . GLY A 1 182 ? -12.543 -27.791 12.015 1.00 59.47 182 GLY A N 1
ATOM 1490 C CA . GLY A 1 182 ? -12.099 -28.791 12.988 1.00 59.47 182 GLY A CA 1
ATOM 1491 C C . GLY A 1 182 ? -10.748 -28.493 13.650 1.00 59.47 182 GLY A C 1
ATOM 1492 O O . GLY A 1 182 ? -10.444 -29.063 14.697 1.00 59.47 182 GLY A O 1
ATOM 1493 N N . GLN A 1 183 ? -9.941 -27.571 13.108 1.00 53.62 183 GLN A N 1
ATOM 1494 C CA . GLN A 1 183 ? -8.629 -27.196 13.662 1.00 53.62 183 GLN A CA 1
ATOM 1495 C C . GLN A 1 183 ? -8.671 -25.997 14.626 1.00 53.62 183 GLN A C 1
ATOM 1497 O O . GLN A 1 183 ? -7.692 -25.252 14.764 1.00 53.62 183 GLN A O 1
ATOM 1502 N N . THR A 1 184 ? -9.746 -25.835 15.402 1.00 53.19 184 THR A N 1
ATOM 1503 C CA . THR A 1 184 ? -9.751 -24.958 16.589 1.00 53.19 184 THR A CA 1
ATOM 1504 C C . THR A 1 184 ? -8.908 -25.561 17.720 1.00 53.19 184 THR A C 1
ATOM 1506 O O . THR A 1 184 ? -9.358 -25.722 18.852 1.00 53.19 184 THR A O 1
ATOM 1509 N N . GLY A 1 185 ? -7.660 -25.935 17.440 1.00 46.81 185 GLY A N 1
ATOM 1510 C CA . GLY A 1 185 ? -6.707 -26.214 18.502 1.00 46.81 185 GLY A CA 1
ATOM 1511 C C . GLY A 1 185 ? -6.494 -24.943 19.329 1.00 46.81 185 GLY A C 1
ATOM 1512 O O . GLY A 1 185 ? -6.552 -23.829 18.806 1.00 46.81 185 GLY A O 1
ATOM 1513 N N . HIS A 1 186 ? -6.269 -25.153 20.614 1.00 44.50 186 HIS A N 1
ATOM 1514 C CA . HIS A 1 186 ? -5.920 -24.227 21.689 1.00 44.50 186 HIS A CA 1
ATOM 1515 C C . HIS A 1 186 ? -5.175 -22.931 21.287 1.00 44.50 186 HIS A C 1
ATOM 1517 O O . HIS A 1 186 ? -4.007 -22.745 21.615 1.00 44.50 186 HIS A O 1
ATOM 1523 N N . GLY A 1 187 ? -5.853 -21.989 20.630 1.00 48.09 187 GLY A N 1
ATOM 1524 C CA . GLY A 1 187 ? -5.533 -20.577 20.796 1.00 48.09 187 GLY A CA 1
ATOM 1525 C C . GLY A 1 187 ? -5.832 -20.185 22.245 1.00 48.09 187 GLY A C 1
ATOM 1526 O O . GLY A 1 187 ? -6.609 -20.890 22.904 1.00 48.09 187 GLY A O 1
ATOM 1527 N N . PRO A 1 188 ? -5.233 -19.105 22.775 1.00 43.47 188 PRO A N 1
ATOM 1528 C CA . PRO A 1 188 ? -5.604 -18.602 24.090 1.00 43.47 188 PRO A CA 1
ATOM 1529 C C . PRO A 1 188 ? -7.127 -18.453 24.129 1.00 43.47 188 PRO A C 1
ATOM 1531 O O . PRO A 1 188 ? -7.708 -17.693 23.354 1.00 43.47 188 PRO A O 1
ATOM 1534 N N . ARG A 1 189 ? -7.777 -19.261 24.976 1.00 44.72 189 ARG A N 1
ATOM 1535 C CA . ARG A 1 189 ? -9.209 -19.151 25.240 1.00 44.72 189 ARG A CA 1
ATOM 1536 C C . ARG A 1 189 ? -9.402 -17.814 25.935 1.00 44.72 189 ARG A C 1
ATOM 1538 O O . ARG A 1 189 ? -9.259 -17.728 27.150 1.00 44.72 189 ARG A O 1
ATOM 1545 N N . PHE A 1 190 ? -9.689 -16.769 25.172 1.00 47.03 190 PHE A N 1
ATOM 1546 C CA . PHE A 1 190 ? -10.324 -15.606 25.762 1.00 47.03 190 PHE A CA 1
ATOM 1547 C C . PHE A 1 190 ? -11.685 -16.082 26.281 1.00 47.03 190 PHE A C 1
ATOM 1549 O O . PHE A 1 190 ? -12.399 -16.776 25.548 1.00 47.03 190 PHE A O 1
ATOM 1556 N N . PRO A 1 191 ? -12.020 -15.823 27.554 1.00 41.16 191 PRO A N 1
ATOM 1557 C CA . PRO A 1 191 ? -13.291 -16.256 28.098 1.00 41.16 191 PRO A CA 1
ATOM 1558 C C . PRO A 1 191 ? -14.428 -15.652 27.256 1.00 41.16 191 PRO A C 1
ATOM 1560 O O . PRO A 1 191 ? -14.360 -14.468 26.896 1.00 41.16 191 PRO A O 1
ATOM 1563 N N . PRO A 1 192 ? -15.458 -16.444 26.907 1.00 38.41 192 PRO A N 1
ATOM 1564 C CA . PRO A 1 192 ? -16.616 -15.935 26.184 1.00 38.41 192 PRO A CA 1
ATOM 1565 C C . PRO A 1 192 ? -17.208 -14.751 26.963 1.00 38.41 192 PRO A C 1
ATOM 1567 O O . PRO A 1 192 ? -17.529 -14.882 28.141 1.00 38.41 192 PRO A O 1
ATOM 1570 N N . GLY A 1 193 ? -17.279 -13.581 26.320 1.00 41.28 193 GLY A N 1
ATOM 1571 C CA . GLY A 1 193 ? -17.747 -12.328 26.933 1.00 41.28 193 GLY A CA 1
ATOM 1572 C C . GLY A 1 193 ? -16.706 -11.207 27.066 1.00 41.28 193 GLY A C 1
ATOM 1573 O O . GLY A 1 193 ? -17.074 -10.109 27.465 1.00 41.28 193 GLY A O 1
ATOM 1574 N N . GLN A 1 194 ? -15.435 -11.432 26.704 1.00 43.69 194 GLN A N 1
ATOM 1575 C CA . GLN A 1 194 ? -14.402 -10.375 26.671 1.00 43.69 194 GLN A CA 1
ATOM 1576 C C . GLN A 1 194 ? -14.105 -9.808 25.277 1.00 43.69 194 GLN A C 1
ATOM 1578 O O . GLN A 1 194 ? -13.141 -9.062 25.104 1.00 43.69 194 GLN A O 1
ATOM 1583 N N . TYR A 1 195 ? -14.929 -10.113 24.277 1.00 46.16 195 TYR A N 1
ATOM 1584 C CA . TYR A 1 195 ? -14.878 -9.339 23.043 1.00 46.16 195 TYR A CA 1
ATOM 1585 C C . TYR A 1 195 ? -15.457 -7.956 23.350 1.00 46.16 195 TYR A C 1
ATOM 1587 O O . TYR A 1 195 ? -16.609 -7.884 23.790 1.00 46.16 195 TYR A O 1
ATOM 1595 N N . PRO A 1 196 ? -14.708 -6.853 23.164 1.00 43.44 196 PRO A N 1
ATOM 1596 C CA . PRO A 1 196 ? -15.348 -5.551 23.155 1.00 43.44 196 PRO A CA 1
ATOM 1597 C C . PRO A 1 196 ? -16.441 -5.614 22.079 1.00 43.44 196 PRO A C 1
ATOM 1599 O O . PRO A 1 196 ? -16.146 -6.078 20.976 1.00 43.44 196 PRO A O 1
ATOM 1602 N N . PRO A 1 197 ? -17.692 -5.222 22.379 1.00 41.28 197 PRO A N 1
ATOM 1603 C CA . PRO A 1 197 ? -18.734 -5.190 21.368 1.00 41.28 197 PRO A CA 1
ATOM 1604 C C . PRO A 1 197 ? -18.224 -4.324 20.223 1.00 41.28 197 PRO A C 1
ATOM 1606 O O . PRO A 1 197 ? -17.944 -3.135 20.411 1.00 41.28 197 PRO A O 1
ATOM 1609 N N . ASP A 1 198 ? -18.038 -4.936 19.059 1.00 45.38 198 ASP A N 1
ATOM 1610 C CA . AS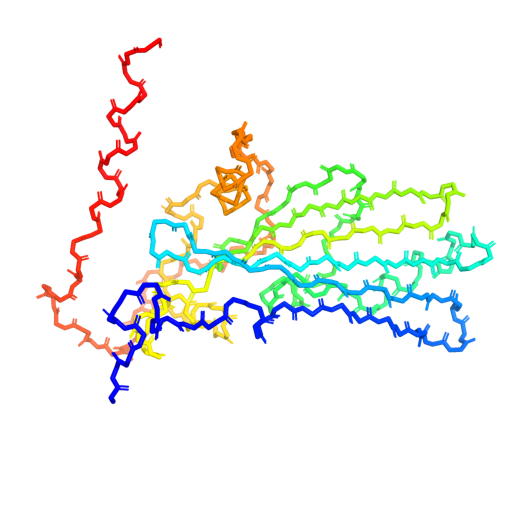P A 1 198 ? -17.644 -4.217 17.864 1.00 45.38 198 ASP A CA 1
ATOM 1611 C C . ASP A 1 198 ? -18.860 -3.429 17.377 1.00 45.38 198 ASP A C 1
ATOM 1613 O O . ASP A 1 198 ? -19.667 -3.891 16.573 1.00 45.38 198 ASP A O 1
ATOM 1617 N N . ARG A 1 199 ? -19.046 -2.240 17.960 1.00 44.22 199 ARG A N 1
ATOM 1618 C CA . ARG A 1 199 ? -20.134 -1.322 17.608 1.00 44.22 199 ARG A CA 1
ATOM 1619 C C . ARG A 1 199 ? -20.052 -0.856 16.152 1.00 44.22 199 ARG A C 1
ATOM 1621 O O . ARG A 1 199 ? -21.046 -0.352 15.647 1.00 44.22 199 ARG A O 1
ATOM 1628 N N . SER A 1 200 ? -18.922 -1.064 15.469 1.00 46.53 200 SER A N 1
ATOM 1629 C CA . SER A 1 200 ? -18.729 -0.579 14.103 1.00 46.53 200 SER A CA 1
ATOM 1630 C C . SER A 1 200 ? -19.546 -1.344 13.056 1.00 46.53 200 SER A C 1
ATOM 1632 O O . SER A 1 200 ? -19.908 -0.764 12.043 1.00 46.53 200 SER A O 1
ATOM 1634 N N . ILE A 1 201 ? -19.932 -2.604 13.290 1.00 43.84 201 ILE A N 1
ATOM 1635 C CA . ILE A 1 201 ? -20.621 -3.409 12.258 1.00 43.84 201 ILE A CA 1
ATOM 1636 C C . ILE A 1 201 ? -22.111 -3.031 12.112 1.00 43.84 201 ILE A C 1
ATOM 1638 O O . ILE A 1 201 ? -22.666 -3.077 11.011 1.00 43.84 201 ILE A O 1
ATOM 1642 N N . ASN A 1 202 ? -22.768 -2.601 13.194 1.00 38.88 202 ASN A N 1
ATOM 1643 C CA . ASN A 1 202 ? -24.205 -2.297 13.165 1.00 38.88 202 ASN A CA 1
ATOM 1644 C C . ASN A 1 202 ? -24.538 -0.890 12.640 1.00 38.88 202 ASN A C 1
ATOM 1646 O O . ASN A 1 202 ? -25.660 -0.679 12.183 1.00 38.88 202 ASN A O 1
ATOM 1650 N N . GLU A 1 203 ? -23.595 0.055 12.647 1.00 39.88 203 GLU A N 1
ATOM 1651 C CA . GLU A 1 203 ? -23.863 1.430 12.192 1.00 39.88 203 GLU A CA 1
ATOM 1652 C C . GLU A 1 203 ? -23.821 1.568 10.658 1.00 39.88 203 GLU A C 1
ATOM 1654 O O . GLU A 1 203 ? -24.662 2.263 10.088 1.00 39.88 203 GLU A O 1
ATOM 1659 N N . TYR A 1 204 ? -22.966 0.822 9.945 1.00 41.88 204 TYR A N 1
ATOM 1660 C CA . TYR A 1 204 ? -22.906 0.903 8.472 1.00 41.88 204 TYR A CA 1
ATOM 1661 C C . TYR A 1 204 ? -24.060 0.187 7.753 1.00 41.88 204 TYR A C 1
ATOM 1663 O O . TYR A 1 204 ? -24.401 0.535 6.622 1.00 41.88 204 TYR A O 1
ATOM 1671 N N . SER A 1 205 ? -24.726 -0.766 8.412 1.00 36.47 205 SER A N 1
ATOM 1672 C CA . SER A 1 205 ? -25.901 -1.452 7.848 1.00 36.47 205 SER A CA 1
ATOM 1673 C C . SER A 1 205 ? -27.161 -0.573 7.851 1.00 36.47 205 SER A C 1
ATOM 1675 O O . SER A 1 205 ? -28.085 -0.810 7.072 1.00 36.47 205 SER A O 1
ATOM 1677 N N . ALA A 1 206 ? -27.206 0.457 8.705 1.00 37.22 206 ALA A N 1
ATOM 1678 C CA . ALA A 1 206 ? -28.355 1.352 8.843 1.00 37.22 206 ALA A CA 1
ATOM 1679 C C . ALA A 1 206 ? -28.351 2.516 7.833 1.00 37.22 206 ALA A C 1
ATOM 1681 O O . ALA A 1 206 ? -29.409 3.068 7.538 1.00 37.22 206 ALA A O 1
ATOM 1682 N N . VAL A 1 207 ? -27.197 2.857 7.247 1.00 39.75 207 VAL A N 1
ATOM 1683 C CA . VAL A 1 207 ? -27.076 3.967 6.280 1.00 39.75 207 VAL A CA 1
ATOM 1684 C C . VAL A 1 207 ? -27.512 3.560 4.860 1.00 39.75 207 VAL A C 1
ATOM 1686 O O . VAL A 1 207 ? -27.907 4.408 4.069 1.00 39.75 207 VAL A O 1
ATOM 1689 N N . ARG A 1 208 ? -27.563 2.258 4.537 1.00 40.19 208 ARG A N 1
ATOM 1690 C CA . ARG A 1 208 ? -27.946 1.747 3.201 1.00 40.19 208 ARG A CA 1
ATOM 1691 C C . ARG A 1 208 ? -29.459 1.695 2.907 1.00 40.19 208 ARG A C 1
ATOM 1693 O O . ARG A 1 208 ? -29.841 1.123 1.893 1.00 40.19 208 ARG A O 1
ATOM 1700 N N . LYS A 1 209 ? -30.336 2.241 3.762 1.00 34.00 209 LYS A N 1
ATOM 1701 C CA . LYS A 1 209 ? -31.803 2.136 3.576 1.00 34.00 209 LYS A CA 1
ATOM 1702 C C . LYS A 1 209 ? -32.564 3.439 3.316 1.00 34.00 209 LYS A C 1
ATOM 1704 O O . LYS A 1 209 ? -33.776 3.358 3.177 1.00 34.00 209 LYS A O 1
ATOM 1709 N N . ASN A 1 210 ? -31.906 4.594 3.210 1.00 35.22 210 ASN A N 1
ATOM 1710 C CA . ASN A 1 210 ? -32.604 5.877 3.023 1.00 35.22 210 ASN A CA 1
ATOM 1711 C C . ASN A 1 210 ? -31.975 6.798 1.960 1.00 35.22 210 ASN A C 1
ATOM 1713 O O . ASN A 1 210 ? -31.909 8.002 2.187 1.00 35.22 210 ASN A O 1
ATOM 1717 N N . PHE A 1 211 ? -31.548 6.257 0.816 1.00 40.81 211 PHE A N 1
ATOM 1718 C CA . PHE A 1 211 ? -31.367 7.016 -0.430 1.00 40.81 211 PHE A CA 1
ATOM 1719 C C . PHE A 1 211 ? -31.694 6.133 -1.632 1.00 40.81 211 PHE A C 1
ATOM 1721 O O . PHE A 1 211 ? -31.254 4.960 -1.618 1.00 40.81 211 PHE A O 1
#

Foldseek 3Di:
DQQLPPPPVRNDPQVVQWDWDWDQPDPPLQWIWIWTWGWDAFPLWIKIKIKIKIFRPVLPLVSLVVVCQVPPPPLAPQQSVFHHFPDDDAQAWEDAQQAQKIKHWHDDSNRRMIMIIIMHTCGNPRDPPGVNVCSRPDPDPDDGNNVPDAGCPRVQSVCVVVVHGDDHDHYYDDDDPPDDVVPPPDDPPPDPPPDDPPPVRVPVVVVVPDD

Secondary structure (DSSP, 8-state):
--GGGS-GGGS--GGGT-EEEEEEE-TTT-EEEEEEEEEEEETTEEEEEEEEEEEETT--HHHHHHHHHHH---S-HHHHTT-SPS---TT-EEEESSSSEEEEEEEETTTTEEEEEEEEEEE-SS-TT-HHHHHHH---S---GGGT--TTHHHHHHHHTTT-------EEESPPP---TT-------PPTT-S---THHHHHHHHTT--